Protein AF-A0A2E5D893-F1 (afdb_monomer_lite)

pLDDT: mean 80.75, std 12.45, range [39.25, 98.19]

Radius of gyration: 40.17 Å; chains: 1; bounding box: 70×53×101 Å

Secondary structure (DSSP, 8-state):
-PEEEEEEEEESSPEEEPP---SS-SEEEEEEEEEE-SSEEEEEEEEEESS-EEEEGGGGEEETT-SS-------EEEE---SPTTPPPPPP-----PPP-TTHHHHHHHHHHHHHHHHHHHHHHHHTTS------PPPPPHHHHHHHHHHHHHTT---HHHHHHHHHHHHHHHHHH-GGGSSS-HHHHHHHHHH-TTTHHHHHHHHHHHHSSS----HHHHHHHHGGG--

Structure (mmCIF, N/CA/C/O backbone):
data_AF-A0A2E5D893-F1
#
_entry.id   AF-A0A2E5D893-F1
#
loop_
_atom_site.group_PDB
_atom_site.id
_atom_site.type_symbol
_atom_site.label_atom_id
_atom_site.label_alt_id
_atom_site.label_comp_id
_atom_site.label_asym_id
_atom_site.label_entity_id
_atom_site.label_seq_id
_atom_site.pdbx_PDB_ins_code
_atom_site.Cartn_x
_atom_site.Cartn_y
_atom_site.Cartn_z
_atom_site.occupancy
_atom_site.B_iso_or_equiv
_atom_site.auth_seq_id
_atom_site.auth_comp_id
_atom_site.auth_asym_id
_atom_site.auth_atom_id
_atom_site.pdbx_PDB_model_num
ATOM 1 N N . MET A 1 1 ? 22.871 -12.145 -25.538 1.00 72.94 1 MET A N 1
ATOM 2 C CA . MET A 1 1 ? 23.555 -11.527 -24.379 1.00 72.94 1 MET A CA 1
ATOM 3 C C . MET A 1 1 ? 23.145 -10.066 -24.307 1.00 72.94 1 MET A C 1
ATOM 5 O O . MET A 1 1 ? 22.900 -9.513 -25.375 1.00 72.94 1 MET A O 1
ATOM 9 N N . PRO A 1 2 ? 23.000 -9.466 -23.113 1.00 87.62 2 PRO A N 1
ATOM 10 C CA . PRO A 1 2 ? 22.719 -8.039 -23.009 1.00 87.62 2 PRO A CA 1
ATOM 11 C C . PRO A 1 2 ? 23.930 -7.218 -23.477 1.00 87.62 2 PRO A C 1
ATOM 13 O O . PRO A 1 2 ? 25.077 -7.613 -23.268 1.00 87.62 2 PRO A O 1
ATOM 16 N N . LEU A 1 3 ? 23.661 -6.097 -24.137 1.00 91.31 3 LEU A N 1
ATOM 17 C CA . LEU A 1 3 ? 24.638 -5.093 -24.535 1.00 91.31 3 LEU A CA 1
ATOM 18 C C . LEU A 1 3 ? 24.787 -4.079 -23.398 1.00 91.31 3 LEU A C 1
ATOM 20 O O . LEU A 1 3 ? 23.796 -3.504 -22.950 1.00 91.31 3 LEU A O 1
ATOM 24 N N . LEU A 1 4 ? 26.022 -3.847 -22.961 1.00 94.69 4 LEU A N 1
ATOM 25 C CA . LEU A 1 4 ? 26.351 -2.818 -21.979 1.00 94.69 4 LEU A CA 1
ATOM 26 C C . LEU A 1 4 ? 26.862 -1.571 -22.697 1.00 94.69 4 LEU A C 1
ATOM 28 O O . LEU A 1 4 ? 27.750 -1.658 -23.545 1.00 94.69 4 LEU A O 1
ATOM 32 N N . ILE A 1 5 ? 26.291 -0.420 -22.354 1.00 93.38 5 ILE A N 1
ATOM 33 C CA . ILE A 1 5 ? 26.733 0.892 -22.830 1.00 93.38 5 ILE A CA 1
ATOM 34 C C . ILE A 1 5 ? 27.103 1.702 -21.599 1.00 93.38 5 ILE A C 1
ATOM 36 O O . ILE A 1 5 ? 26.237 2.042 -20.798 1.00 93.38 5 ILE A O 1
ATOM 40 N N . GLU A 1 6 ? 28.388 1.984 -21.440 1.00 95.19 6 GLU A N 1
ATOM 41 C CA . GLU A 1 6 ? 28.919 2.662 -20.262 1.00 95.19 6 GLU A CA 1
ATOM 42 C C . GLU A 1 6 ? 29.203 4.132 -20.550 1.00 95.19 6 GLU A C 1
ATOM 44 O O . GLU A 1 6 ? 29.597 4.505 -21.655 1.00 95.19 6 GLU A O 1
ATOM 49 N N . ASP A 1 7 ? 29.030 4.956 -19.519 1.00 93.38 7 ASP A N 1
ATOM 50 C CA . ASP A 1 7 ? 29.434 6.359 -19.486 1.00 93.38 7 ASP A CA 1
ATOM 51 C C . ASP A 1 7 ? 28.848 7.212 -20.633 1.00 93.38 7 ASP A C 1
ATOM 53 O O . ASP A 1 7 ? 29.446 8.187 -21.098 1.00 93.38 7 ASP A O 1
ATOM 57 N N . GLN A 1 8 ? 27.639 6.861 -21.084 1.00 94.69 8 GLN A N 1
ATOM 58 C CA . GLN A 1 8 ? 26.946 7.566 -22.155 1.00 94.69 8 GLN A CA 1
ATOM 59 C C . GLN A 1 8 ? 26.451 8.918 -21.647 1.00 94.69 8 GLN A C 1
ATOM 61 O O . GLN A 1 8 ? 25.513 9.002 -20.853 1.00 94.69 8 GLN A O 1
ATOM 66 N N . TYR A 1 9 ? 27.064 9.990 -22.141 1.00 94.75 9 TYR A N 1
ATOM 67 C CA . TYR A 1 9 ? 26.640 11.351 -21.845 1.00 94.75 9 TYR A CA 1
ATOM 68 C C . TYR A 1 9 ? 25.383 11.726 -22.642 1.00 94.75 9 TYR A C 1
ATOM 70 O O . TYR A 1 9 ? 25.353 11.537 -23.860 1.00 94.75 9 TYR A O 1
ATOM 78 N N . LEU A 1 10 ? 24.369 12.264 -21.958 1.00 94.12 10 LEU A N 1
ATOM 79 C CA . LEU A 1 10 ? 23.149 12.819 -22.546 1.00 94.12 10 LEU A CA 1
ATOM 80 C C . LEU A 1 10 ? 22.850 14.172 -21.892 1.00 94.12 10 LEU A C 1
ATOM 82 O O . LEU A 1 10 ? 22.799 14.281 -20.663 1.00 94.12 10 LEU A O 1
ATOM 86 N N . ALA A 1 11 ? 22.672 15.196 -22.724 1.00 93.00 11 ALA A N 1
ATOM 87 C CA . ALA A 1 11 ? 22.430 16.561 -22.281 1.00 93.00 11 ALA A CA 1
ATOM 88 C C . ALA A 1 11 ? 20.961 16.771 -21.878 1.00 93.00 11 ALA A C 1
ATOM 90 O O . ALA A 1 11 ? 20.050 16.120 -22.393 1.00 93.00 11 ALA A O 1
ATOM 91 N N . GLY A 1 12 ? 20.719 17.731 -20.988 1.00 90.25 12 GLY A N 1
ATOM 92 C CA . GLY A 1 12 ? 19.371 18.115 -20.575 1.00 90.25 12 GLY A CA 1
ATOM 93 C C . GLY A 1 12 ? 18.836 17.335 -19.363 1.00 90.25 12 GLY A C 1
ATOM 94 O O . GLY A 1 12 ? 19.603 17.003 -18.456 1.00 90.25 12 GLY A O 1
ATOM 95 N N . PRO A 1 13 ? 17.509 17.126 -19.274 1.00 91.75 13 PRO A N 1
ATOM 96 C CA . PRO A 1 13 ? 16.863 16.643 -18.058 1.00 91.75 13 PRO A CA 1
ATOM 97 C C . PRO A 1 13 ? 17.173 15.170 -17.767 1.00 91.75 13 PRO A C 1
ATOM 99 O O . PRO A 1 13 ? 17.607 14.407 -18.633 1.00 91.75 13 PRO A O 1
ATOM 102 N N . LEU A 1 14 ? 16.921 14.763 -16.521 1.00 93.94 14 LEU A N 1
ATOM 103 C CA . LEU A 1 14 ? 17.082 13.378 -16.092 1.00 93.94 14 LEU A CA 1
ATOM 104 C C . LEU A 1 14 ? 16.149 12.468 -16.901 1.00 93.94 14 LEU A C 1
ATOM 106 O O . LEU A 1 14 ? 14.938 12.682 -16.934 1.00 93.94 14 LEU A O 1
ATOM 110 N N . LEU A 1 15 ? 16.710 11.428 -17.509 1.00 94.38 15 LEU A N 1
ATOM 111 C CA . LEU A 1 15 ? 15.977 10.454 -18.302 1.00 94.38 15 LEU A CA 1
ATOM 112 C C . LEU A 1 15 ? 15.681 9.196 -17.486 1.00 94.38 15 LEU A C 1
ATOM 114 O O . LEU A 1 15 ? 16.513 8.710 -16.720 1.00 94.38 15 LEU A O 1
ATOM 118 N N . VAL A 1 16 ? 14.491 8.646 -17.698 1.00 94.50 16 VAL A N 1
ATOM 119 C CA . VAL A 1 16 ? 14.013 7.390 -17.117 1.00 94.50 16 VAL A CA 1
ATOM 120 C C . VAL A 1 16 ? 13.443 6.488 -18.215 1.00 94.50 16 VAL A C 1
ATOM 122 O O . VAL A 1 16 ? 12.998 6.993 -19.248 1.00 94.50 16 VAL A O 1
ATOM 125 N N . PRO A 1 17 ? 13.401 5.159 -18.021 1.00 92.81 17 PRO A N 1
ATOM 126 C CA . PRO A 1 17 ? 12.767 4.263 -18.981 1.00 92.81 17 PRO A CA 1
ATOM 127 C C . PRO A 1 17 ? 11.277 4.581 -19.168 1.00 92.81 17 PRO A C 1
ATOM 129 O O . PRO A 1 17 ? 10.560 4.902 -18.210 1.00 92.81 17 PRO A O 1
ATOM 132 N N . VAL A 1 18 ? 10.786 4.456 -20.400 1.00 90.56 18 VAL A N 1
ATOM 133 C CA . VAL A 1 18 ? 9.352 4.566 -20.699 1.00 90.56 18 VAL A CA 1
ATOM 134 C C . VAL A 1 18 ? 8.603 3.383 -20.054 1.00 90.56 18 VAL A C 1
ATOM 136 O O . VAL A 1 18 ? 9.002 2.230 -20.243 1.00 90.56 18 VAL A O 1
ATOM 139 N N . PRO A 1 19 ? 7.505 3.615 -19.300 1.00 86.25 19 PRO A N 1
ATOM 140 C CA . PRO A 1 19 ? 6.699 2.539 -18.732 1.00 86.25 19 PRO A CA 1
ATOM 141 C C . PRO A 1 19 ? 6.170 1.594 -19.813 1.00 86.25 19 PRO A C 1
ATOM 143 O O . PRO A 1 19 ? 5.502 2.021 -20.758 1.00 86.25 19 PRO A O 1
ATOM 146 N N . ARG A 1 20 ? 6.433 0.294 -19.655 1.00 77.38 20 ARG A N 1
ATOM 147 C CA . ARG A 1 20 ? 6.028 -0.722 -20.634 1.00 77.38 20 ARG A CA 1
ATOM 148 C C . ARG A 1 20 ? 4.507 -0.879 -20.672 1.00 77.38 20 ARG A C 1
ATOM 150 O O . ARG A 1 20 ? 3.898 -1.305 -19.694 1.00 77.38 20 ARG A O 1
ATOM 157 N N . ARG A 1 21 ? 3.912 -0.543 -21.820 1.00 74.88 21 ARG A N 1
ATOM 158 C CA . ARG A 1 21 ? 2.506 -0.836 -22.158 1.00 74.88 21 ARG A CA 1
ATOM 159 C C . ARG A 1 21 ? 2.372 -1.973 -23.167 1.00 74.88 21 ARG A C 1
ATOM 161 O O . ARG A 1 21 ? 1.344 -2.644 -23.183 1.00 74.88 21 ARG A O 1
ATOM 168 N N . ASP A 1 22 ? 3.404 -2.178 -23.978 1.00 77.88 22 ASP A N 1
ATOM 169 C CA . ASP A 1 22 ? 3.457 -3.259 -24.951 1.00 77.88 22 ASP A CA 1
ATOM 170 C C . ASP A 1 22 ? 3.822 -4.590 -24.278 1.00 77.88 22 ASP A C 1
ATOM 172 O O . ASP A 1 22 ? 4.619 -4.626 -23.334 1.00 77.88 22 ASP A O 1
ATOM 176 N N . ARG A 1 23 ? 3.216 -5.677 -24.755 1.00 76.69 23 ARG A N 1
ATOM 177 C CA . ARG A 1 23 ? 3.486 -7.040 -24.286 1.00 76.69 23 ARG A CA 1
ATOM 178 C C . ARG A 1 23 ? 4.715 -7.643 -24.958 1.00 76.69 23 ARG A C 1
ATOM 180 O O . ARG A 1 23 ? 5.346 -8.503 -24.350 1.00 76.69 23 ARG A O 1
ATOM 187 N N . GLU A 1 24 ? 5.063 -7.172 -26.153 1.00 81.69 24 GLU A N 1
ATOM 188 C CA . GLU A 1 24 ? 6.152 -7.715 -26.974 1.00 81.69 24 GLU A CA 1
ATOM 189 C C . GLU A 1 24 ? 7.086 -6.590 -27.449 1.00 81.69 24 GLU A C 1
ATOM 191 O O . GLU A 1 24 ? 7.149 -6.287 -28.638 1.00 81.69 24 GLU A O 1
ATOM 196 N N . PRO A 1 25 ? 7.796 -5.902 -26.532 1.00 86.56 25 PRO A N 1
ATOM 197 C CA . PRO A 1 25 ? 8.709 -4.846 -26.940 1.00 86.56 25 PRO A CA 1
ATOM 198 C C . PRO A 1 25 ? 9.901 -5.440 -27.716 1.00 86.56 25 PRO A C 1
ATOM 200 O O . PRO A 1 25 ? 10.439 -6.462 -27.296 1.00 86.56 25 PRO A O 1
ATOM 203 N N . PRO A 1 26 ? 10.398 -4.778 -28.774 1.00 89.00 26 PRO A N 1
ATOM 204 C CA . PRO A 1 26 ? 11.556 -5.268 -29.531 1.00 89.00 26 PRO A CA 1
ATOM 205 C C . PRO A 1 26 ? 12.876 -5.166 -28.744 1.00 89.00 26 PRO A C 1
ATOM 207 O O . PRO A 1 26 ? 13.864 -5.830 -29.066 1.00 89.00 26 PRO A O 1
ATOM 210 N N . LEU A 1 27 ? 12.901 -4.326 -27.703 1.00 90.88 27 LEU A N 1
ATOM 211 C CA . LEU A 1 27 ? 14.070 -4.003 -26.894 1.00 90.88 27 LEU A CA 1
ATOM 212 C C . LEU A 1 27 ? 13.667 -3.779 -25.432 1.00 90.88 27 LEU A C 1
ATOM 214 O O . LEU A 1 27 ? 12.636 -3.165 -25.145 1.00 90.88 27 LEU A O 1
ATOM 218 N N . VAL A 1 28 ? 14.508 -4.217 -24.499 1.00 92.06 28 VAL A N 1
ATOM 219 C CA . VAL A 1 28 ? 14.402 -3.879 -23.074 1.00 92.06 28 VAL A CA 1
ATOM 220 C C . VAL A 1 28 ? 15.615 -3.049 -22.676 1.00 92.06 28 VAL A C 1
ATOM 222 O O . VAL A 1 28 ? 16.747 -3.490 -22.850 1.00 92.06 28 VAL A O 1
ATOM 225 N N . VAL A 1 29 ? 15.369 -1.859 -22.127 1.00 93.31 29 VAL A N 1
ATOM 226 C CA . VAL A 1 29 ? 16.411 -0.929 -21.673 1.00 93.31 29 VAL A CA 1
ATOM 227 C C . VAL A 1 29 ? 16.317 -0.769 -20.162 1.00 93.31 29 VAL A C 1
ATOM 229 O O . VAL A 1 29 ? 15.245 -0.473 -19.628 1.00 93.31 29 VAL A O 1
ATOM 232 N N . GLN A 1 30 ? 17.441 -0.953 -19.477 1.00 94.50 30 GLN A N 1
ATOM 233 C CA . GLN A 1 30 ? 17.594 -0.698 -18.050 1.00 94.50 30 GLN A CA 1
ATOM 234 C C . GLN A 1 30 ? 18.714 0.315 -17.823 1.00 94.50 30 GLN A C 1
ATOM 236 O O . GLN A 1 30 ? 19.735 0.292 -18.507 1.00 94.50 30 GLN A O 1
ATOM 241 N N . ILE A 1 31 ? 18.518 1.203 -16.851 1.00 95.75 31 ILE A N 1
ATOM 242 C CA . ILE A 1 31 ? 19.542 2.148 -16.404 1.00 95.75 31 ILE A CA 1
ATOM 243 C C . ILE A 1 31 ? 20.206 1.537 -15.172 1.00 95.75 31 ILE A C 1
ATOM 245 O O . ILE A 1 31 ? 19.548 1.370 -14.147 1.00 95.75 31 ILE A O 1
ATOM 249 N N . LEU A 1 32 ? 21.484 1.180 -15.286 1.00 96.12 32 LEU A N 1
ATOM 250 C CA . LEU A 1 32 ? 22.275 0.596 -14.201 1.00 96.12 32 LEU A CA 1
ATOM 251 C C . LEU A 1 32 ? 22.804 1.669 -13.248 1.00 96.12 32 LEU A C 1
ATOM 253 O O . LEU A 1 32 ? 22.815 1.482 -12.035 1.00 96.12 32 LEU A O 1
ATOM 257 N N . GLU A 1 33 ? 23.257 2.793 -13.801 1.00 96.19 33 GLU A N 1
ATOM 258 C CA . GLU A 1 33 ? 23.850 3.886 -13.036 1.00 96.19 33 GLU A CA 1
ATOM 259 C C . GLU A 1 33 ? 23.591 5.223 -13.735 1.00 96.19 33 GLU A C 1
ATOM 261 O O . GLU A 1 33 ? 23.624 5.296 -14.966 1.00 96.19 33 GLU A O 1
ATOM 266 N N . THR A 1 34 ? 23.387 6.280 -12.945 1.00 96.62 34 THR A N 1
ATOM 267 C CA . THR A 1 34 ? 23.257 7.659 -13.430 1.00 96.62 34 THR A CA 1
ATOM 268 C C . THR A 1 34 ? 24.172 8.579 -12.627 1.00 96.62 34 THR A C 1
ATOM 270 O O . THR A 1 34 ? 24.107 8.600 -11.398 1.00 96.62 34 THR A O 1
ATOM 273 N N . LYS A 1 35 ? 24.997 9.375 -13.312 1.00 96.06 35 LYS A N 1
ATOM 274 C CA . LYS A 1 35 ? 25.925 10.348 -12.714 1.00 96.06 35 LYS A CA 1
ATOM 275 C C . LYS A 1 35 ? 25.607 11.761 -13.210 1.00 96.06 35 LYS A C 1
ATOM 277 O O . LYS A 1 35 ? 25.406 11.933 -14.412 1.00 96.06 35 LYS A O 1
ATOM 282 N N . PRO A 1 36 ? 25.576 12.780 -12.336 1.00 95.38 36 PRO A N 1
ATOM 283 C CA . PRO A 1 36 ? 25.411 14.162 -12.774 1.00 95.38 36 PRO A CA 1
ATOM 284 C C . PRO A 1 36 ? 26.637 14.641 -13.571 1.00 95.38 36 PRO A C 1
ATOM 286 O O . PRO A 1 36 ? 27.774 14.293 -13.249 1.00 95.38 36 PRO A O 1
ATOM 289 N N . ALA A 1 37 ? 26.400 15.457 -14.595 1.00 92.81 37 ALA A N 1
ATOM 290 C CA . ALA A 1 37 ? 27.406 16.162 -15.389 1.00 92.81 37 ALA A CA 1
ATOM 291 C C . ALA A 1 37 ? 27.051 17.665 -15.468 1.00 92.81 37 ALA A C 1
ATOM 293 O O . ALA A 1 37 ? 26.060 18.093 -14.883 1.00 92.81 37 ALA A O 1
ATOM 294 N N . GLN A 1 38 ? 27.875 18.489 -16.129 1.00 88.94 38 GLN A N 1
ATOM 295 C CA . GLN A 1 38 ? 27.708 19.954 -16.104 1.00 88.94 38 GLN A CA 1
ATOM 296 C C . GLN A 1 38 ? 26.367 20.426 -16.697 1.00 88.94 38 GLN A C 1
ATOM 298 O O . GLN A 1 38 ? 25.716 21.289 -16.116 1.00 88.94 38 GLN A O 1
ATOM 303 N N . ASP A 1 39 ? 25.954 19.852 -17.823 1.00 92.50 39 ASP A N 1
ATOM 304 C CA . ASP A 1 39 ? 24.777 20.235 -18.615 1.00 92.50 39 ASP A CA 1
ATOM 305 C C . ASP A 1 39 ? 23.848 19.037 -18.911 1.00 92.50 39 ASP A C 1
ATOM 307 O O . ASP A 1 39 ? 23.026 19.070 -19.829 1.00 92.50 39 ASP A O 1
ATOM 311 N N . GLY A 1 40 ? 23.955 17.974 -18.108 1.00 93.56 40 GLY A N 1
ATOM 312 C CA . GLY A 1 40 ? 23.185 16.746 -18.284 1.00 93.56 40 GLY A CA 1
ATOM 313 C C . GLY A 1 40 ? 23.610 15.630 -17.337 1.00 93.56 40 GLY A C 1
ATOM 314 O O . GLY A 1 40 ? 24.043 15.871 -16.208 1.00 93.56 40 GLY A O 1
ATOM 315 N N . PHE A 1 41 ? 23.512 14.389 -17.807 1.00 96.44 41 PHE A N 1
ATOM 316 C CA . PHE A 1 41 ? 23.800 13.192 -17.019 1.00 96.44 41 PHE A CA 1
ATOM 317 C C . PHE A 1 41 ? 24.576 12.158 -17.843 1.00 96.44 41 PHE A C 1
ATOM 319 O O . PHE A 1 41 ? 24.456 12.087 -19.066 1.00 96.44 41 PHE A O 1
ATOM 326 N N . ARG A 1 42 ? 25.380 11.341 -17.163 1.00 96.38 42 ARG A N 1
ATOM 327 C CA . ARG A 1 42 ? 26.076 10.178 -17.726 1.00 96.38 42 ARG A CA 1
ATOM 328 C C . ARG A 1 42 ? 25.391 8.908 -17.251 1.00 96.38 42 ARG A C 1
ATOM 330 O O . ARG A 1 42 ? 25.134 8.771 -16.056 1.00 96.38 42 ARG A O 1
ATOM 337 N N . TYR A 1 43 ? 25.108 8.004 -18.176 1.00 96.69 43 TYR A N 1
ATOM 338 C CA . TYR A 1 43 ? 24.327 6.801 -17.920 1.00 96.69 43 TYR A CA 1
ATOM 339 C C . TYR A 1 43 ? 25.114 5.544 -18.263 1.00 96.69 43 TYR A C 1
ATOM 341 O O . TYR A 1 43 ? 25.802 5.490 -19.283 1.00 96.69 43 TYR A O 1
ATOM 349 N N . ASN A 1 44 ? 24.923 4.515 -17.444 1.00 97.12 44 ASN A N 1
ATOM 350 C CA . ASN A 1 44 ? 25.254 3.144 -17.799 1.00 97.12 44 ASN A CA 1
ATOM 351 C C . ASN A 1 44 ? 23.953 2.415 -18.135 1.00 97.12 44 ASN A C 1
ATOM 353 O O . ASN A 1 44 ? 23.064 2.319 -17.286 1.00 97.12 44 ASN A O 1
ATOM 357 N N . PHE A 1 45 ? 23.836 1.906 -19.357 1.00 96.00 45 PHE A N 1
ATOM 358 C CA . PHE A 1 45 ? 22.668 1.170 -19.825 1.00 96.00 45 PHE A CA 1
ATOM 359 C C . PHE A 1 45 ? 22.974 -0.317 -19.974 1.00 96.00 45 PHE A C 1
ATOM 361 O O . PHE A 1 45 ? 24.018 -0.702 -20.499 1.00 96.00 45 PHE A O 1
ATOM 368 N N . GLU A 1 46 ? 22.006 -1.142 -19.588 1.00 96.06 46 GLU A N 1
ATOM 369 C CA . GLU A 1 46 ? 21.913 -2.532 -20.017 1.00 96.06 46 GLU A CA 1
ATOM 370 C C . GLU A 1 46 ? 20.774 -2.655 -21.030 1.00 96.06 46 GLU A C 1
ATOM 372 O O . GLU A 1 46 ? 19.630 -2.278 -20.761 1.00 96.06 46 GLU A O 1
ATOM 377 N N . VAL A 1 47 ? 21.095 -3.170 -22.213 1.00 94.38 47 VAL A N 1
ATOM 378 C CA . VAL A 1 47 ? 20.177 -3.263 -23.345 1.00 94.38 47 VAL A CA 1
ATOM 379 C C . VAL A 1 47 ? 20.031 -4.719 -23.760 1.00 94.38 47 VAL A C 1
ATOM 381 O O . VAL A 1 47 ? 20.983 -5.361 -24.195 1.00 94.38 47 VAL A O 1
ATOM 384 N N . GLN A 1 48 ? 18.818 -5.249 -23.676 1.00 93.12 48 GLN A N 1
ATOM 385 C CA . GLN A 1 48 ? 18.496 -6.596 -24.130 1.00 93.12 48 GLN A CA 1
ATOM 386 C C . GLN A 1 48 ? 17.639 -6.529 -25.396 1.00 93.12 48 GLN A C 1
ATOM 388 O O . GLN A 1 48 ? 16.480 -6.120 -25.350 1.00 93.12 48 GLN A O 1
ATOM 393 N N . GLY A 1 49 ? 18.218 -6.943 -26.526 1.00 90.94 49 GLY A N 1
ATOM 394 C CA . GLY A 1 49 ? 17.505 -7.104 -27.794 1.00 90.94 49 GLY A CA 1
ATOM 395 C C . GLY A 1 49 ? 16.616 -8.342 -27.785 1.00 90.94 49 GLY A C 1
ATOM 396 O O . GLY A 1 49 ? 17.083 -9.425 -27.426 1.00 90.94 49 GLY A O 1
ATOM 397 N N . LEU A 1 50 ? 15.349 -8.168 -28.159 1.00 89.56 50 LEU A N 1
ATOM 398 C CA . LEU A 1 50 ? 14.375 -9.252 -28.306 1.00 89.56 50 LEU A CA 1
ATOM 399 C C . LEU A 1 50 ? 14.093 -9.539 -29.783 1.00 89.56 50 LEU A C 1
ATOM 401 O O . LEU A 1 50 ? 14.053 -10.703 -30.171 1.00 89.56 50 LEU A O 1
ATOM 405 N N . ASP A 1 51 ? 14.015 -8.489 -30.600 1.00 88.44 51 ASP A N 1
ATOM 406 C CA . ASP A 1 51 ? 13.904 -8.587 -32.053 1.00 88.44 51 ASP A CA 1
ATOM 407 C C . ASP A 1 51 ? 15.153 -8.027 -32.742 1.00 88.44 51 ASP A C 1
ATOM 409 O O . ASP A 1 51 ? 15.774 -7.068 -32.280 1.00 88.44 51 ASP A O 1
ATOM 413 N N . ALA A 1 52 ? 15.530 -8.636 -33.869 1.00 89.69 52 ALA A N 1
ATOM 414 C CA . ALA A 1 52 ? 16.618 -8.133 -34.698 1.00 89.69 52 ALA A CA 1
ATOM 415 C C . ALA A 1 52 ? 16.172 -6.901 -35.489 1.00 89.69 52 ALA A C 1
ATOM 417 O O . ALA A 1 52 ? 15.109 -6.892 -36.110 1.00 89.69 52 ALA A O 1
ATOM 418 N N . GLY A 1 53 ? 17.021 -5.880 -35.511 1.00 90.75 53 GLY A N 1
ATOM 419 C CA . GLY A 1 53 ? 16.720 -4.611 -36.153 1.00 90.75 53 GLY A CA 1
ATOM 420 C C . GLY A 1 53 ? 17.637 -3.489 -35.686 1.00 90.75 53 GLY A C 1
ATOM 421 O O . GLY A 1 53 ? 18.488 -3.665 -34.811 1.00 90.75 53 GLY A O 1
ATOM 422 N N . THR A 1 54 ? 17.458 -2.318 -36.289 1.00 93.00 54 THR A N 1
ATOM 423 C CA . THR A 1 54 ? 18.110 -1.082 -35.857 1.00 93.00 54 THR A CA 1
ATOM 424 C C . THR A 1 54 ? 17.103 -0.255 -35.077 1.00 93.00 54 THR A C 1
ATOM 426 O O . THR A 1 54 ? 16.034 0.073 -35.589 1.00 93.00 54 THR A O 1
ATOM 429 N N . TYR A 1 55 ? 17.459 0.086 -33.845 1.00 93.62 55 TYR A N 1
ATOM 430 C CA . TYR A 1 55 ? 16.608 0.816 -32.913 1.00 93.62 55 TYR A CA 1
ATOM 431 C C . TYR A 1 55 ? 17.350 2.035 -32.375 1.00 93.62 55 TYR A C 1
ATOM 433 O O . TYR A 1 55 ? 18.577 2.037 -32.301 1.00 93.62 55 TYR A O 1
ATOM 441 N N . ASN A 1 56 ? 16.616 3.066 -31.970 1.00 93.81 56 ASN A N 1
ATOM 442 C CA . ASN A 1 56 ? 17.172 4.198 -31.240 1.00 93.81 56 ASN A CA 1
ATOM 443 C C . ASN A 1 56 ? 16.819 4.066 -29.751 1.00 93.81 56 ASN A C 1
ATOM 445 O O . ASN A 1 56 ? 15.641 4.004 -29.412 1.00 93.81 56 ASN A O 1
ATOM 449 N N . LEU A 1 57 ? 17.807 4.057 -28.847 1.00 93.12 57 LEU A N 1
ATOM 450 C CA . LEU A 1 57 ? 17.529 3.969 -27.404 1.00 93.12 57 LEU A CA 1
ATOM 451 C C . LEU A 1 57 ? 16.763 5.177 -26.865 1.00 93.12 57 LEU A C 1
ATOM 453 O O . LEU A 1 57 ? 16.038 5.029 -25.884 1.00 93.12 57 LEU A O 1
ATOM 457 N N . GLY A 1 58 ? 16.887 6.350 -27.497 1.00 92.00 58 GLY A N 1
ATOM 458 C CA . GLY A 1 58 ? 16.128 7.539 -27.102 1.00 92.00 58 GLY A CA 1
ATOM 459 C C . GLY A 1 58 ? 14.616 7.311 -27.115 1.00 92.00 58 GLY A C 1
ATOM 460 O O . GLY A 1 58 ? 13.917 7.801 -26.230 1.00 92.00 58 GLY A O 1
ATOM 461 N N . ASP A 1 59 ? 14.125 6.460 -28.019 1.00 91.75 59 ASP A N 1
ATOM 462 C CA . ASP A 1 59 ? 12.700 6.143 -28.150 1.00 91.75 59 ASP A CA 1
ATOM 463 C C . ASP A 1 59 ? 12.155 5.388 -26.920 1.00 91.75 59 ASP A C 1
ATOM 465 O O . ASP A 1 59 ? 10.956 5.433 -26.635 1.00 91.75 59 ASP A O 1
ATOM 469 N N . PHE A 1 60 ? 13.040 4.734 -26.159 1.00 91.19 60 PHE A N 1
ATOM 470 C CA . PHE A 1 60 ? 12.734 3.946 -24.958 1.00 91.19 60 PHE A CA 1
ATOM 471 C C . PHE A 1 60 ? 12.994 4.702 -23.649 1.00 91.19 60 PHE A C 1
ATOM 473 O O . PHE A 1 60 ? 12.745 4.172 -22.560 1.00 91.19 60 PHE A O 1
ATOM 480 N N . LEU A 1 61 ? 13.485 5.936 -23.740 1.00 93.25 61 LEU A N 1
ATOM 481 C CA . LEU A 1 61 ? 13.751 6.819 -22.612 1.00 93.25 61 LEU A CA 1
ATOM 482 C C . LEU A 1 61 ? 12.792 8.004 -22.661 1.00 93.25 61 LEU A C 1
ATOM 484 O O . LEU A 1 61 ? 12.367 8.422 -23.729 1.00 93.25 61 LEU A O 1
ATOM 488 N N . ARG A 1 62 ? 12.470 8.580 -21.510 1.00 93.44 62 ARG A N 1
ATOM 489 C CA . ARG A 1 62 ? 11.686 9.813 -21.397 1.00 93.44 62 ARG A CA 1
ATOM 490 C C . ARG A 1 62 ? 12.247 10.699 -20.305 1.00 93.44 62 ARG A C 1
ATOM 492 O O . ARG A 1 62 ? 12.922 10.208 -19.407 1.00 93.44 62 ARG A O 1
ATOM 499 N N . ASP A 1 63 ? 11.924 11.980 -20.353 1.00 92.12 63 ASP A N 1
ATOM 500 C CA . ASP A 1 63 ? 12.185 12.886 -19.238 1.00 92.12 63 ASP A CA 1
ATOM 501 C C . ASP A 1 63 ? 11.417 12.418 -17.987 1.00 92.12 63 ASP A C 1
ATOM 503 O O . ASP A 1 63 ? 10.235 12.073 -18.062 1.00 92.12 63 ASP A O 1
ATOM 507 N N . ALA A 1 64 ? 12.094 12.398 -16.838 1.00 90.31 64 ALA A N 1
ATOM 508 C CA . ALA A 1 64 ? 11.513 12.076 -15.538 1.00 90.31 64 ALA A CA 1
ATOM 509 C C . ALA A 1 64 ? 10.331 12.988 -15.166 1.00 90.31 64 ALA A C 1
ATOM 511 O O . ALA A 1 64 ? 9.426 12.561 -14.450 1.00 90.31 64 ALA A O 1
ATOM 512 N N . THR A 1 65 ? 10.338 14.230 -15.650 1.00 85.88 65 THR A N 1
ATOM 513 C CA . THR A 1 65 ? 9.304 15.241 -15.396 1.00 85.88 65 THR A CA 1
ATOM 514 C C . THR A 1 65 ?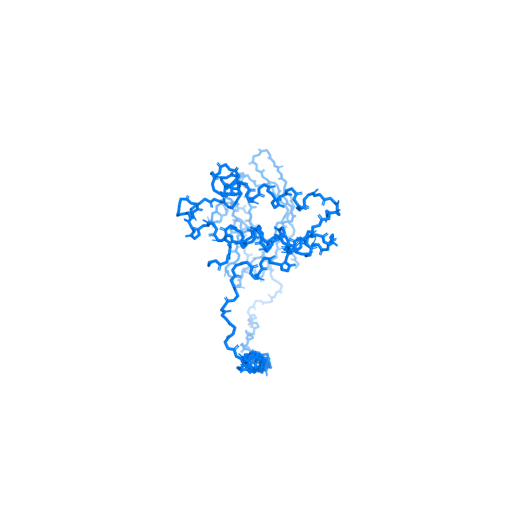 8.151 15.190 -16.400 1.00 85.88 65 THR A C 1
ATOM 516 O O . THR A 1 65 ? 7.080 15.731 -16.128 1.00 85.88 65 THR A O 1
ATOM 519 N N . ALA A 1 66 ? 8.328 14.514 -17.540 1.00 83.31 66 ALA A N 1
ATOM 520 C CA . ALA A 1 66 ? 7.303 14.410 -18.570 1.00 83.31 66 ALA A CA 1
ATOM 521 C C . ALA A 1 66 ? 6.370 13.215 -18.321 1.00 83.31 66 ALA A C 1
ATOM 523 O O . ALA A 1 66 ? 6.795 12.059 -18.223 1.00 83.31 66 ALA A O 1
ATOM 524 N N . GLU A 1 67 ? 5.058 13.466 -18.298 1.00 75.69 67 GLU A N 1
ATOM 525 C CA . GLU A 1 67 ? 4.053 12.402 -18.160 1.00 75.69 67 GLU A CA 1
ATOM 526 C C . GLU A 1 67 ? 4.008 11.461 -19.376 1.00 75.69 67 GLU A C 1
ATOM 528 O O . GLU A 1 67 ? 3.665 10.283 -19.243 1.00 75.69 67 GLU A O 1
ATOM 533 N N . SER A 1 68 ? 4.403 11.948 -20.553 1.00 76.56 68 SER A N 1
ATOM 534 C CA . SER A 1 68 ? 4.387 11.198 -21.809 1.00 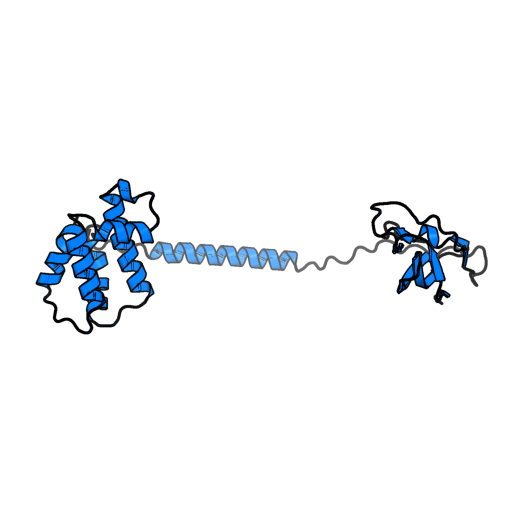76.56 68 SER A CA 1
ATOM 535 C C . SER A 1 68 ? 5.405 11.738 -22.809 1.00 76.56 68 SER A C 1
ATOM 537 O O . SER A 1 68 ? 5.732 12.921 -22.772 1.00 76.56 68 SER A O 1
ATOM 539 N N . GLY A 1 69 ? 5.831 10.886 -23.739 1.00 79.75 69 GLY A N 1
ATOM 540 C CA . GLY A 1 69 ? 6.804 11.217 -24.780 1.00 79.75 69 GLY A CA 1
ATOM 541 C C . GLY A 1 69 ? 8.073 10.387 -24.641 1.00 79.75 69 GLY A C 1
ATOM 542 O O . GLY A 1 69 ? 8.318 9.807 -23.584 1.00 79.75 69 GLY A O 1
ATOM 543 N N . SER A 1 70 ? 8.850 10.336 -25.718 1.00 85.00 70 SER A N 1
ATOM 544 C CA . SER A 1 70 ? 10.188 9.745 -25.734 1.00 85.00 70 SER A CA 1
ATOM 545 C C . SER A 1 70 ? 11.257 10.830 -25.855 1.00 85.00 70 SER A C 1
ATOM 547 O O . SER A 1 70 ? 10.976 11.967 -26.237 1.00 85.00 70 SER A O 1
ATOM 549 N N . SER A 1 71 ? 12.491 10.481 -25.514 1.00 87.31 71 SER A N 1
ATOM 550 C CA . SER A 1 71 ? 13.656 11.348 -25.609 1.00 87.31 71 SER A CA 1
ATOM 551 C C . SER A 1 71 ? 14.027 11.586 -27.073 1.00 87.31 71 SER A C 1
ATOM 553 O O . SER A 1 71 ? 14.055 10.659 -27.875 1.00 87.31 71 SER A O 1
ATOM 555 N N . THR A 1 72 ? 14.386 12.822 -27.419 1.00 87.19 72 THR A N 1
ATOM 556 C CA . THR A 1 72 ? 14.842 13.190 -28.775 1.00 87.19 72 THR A CA 1
ATOM 557 C C . THR A 1 72 ? 16.287 12.746 -29.059 1.00 87.19 72 THR A C 1
ATOM 559 O O . THR A 1 72 ? 16.803 12.948 -30.158 1.00 87.19 72 THR A O 1
ATOM 562 N N . HIS A 1 73 ? 16.974 12.161 -28.074 1.00 91.25 73 HIS A N 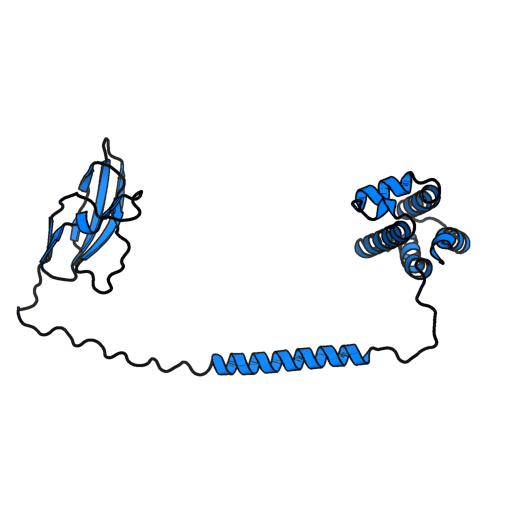1
ATOM 563 C CA . HIS A 1 73 ? 18.356 11.715 -28.226 1.00 91.25 73 HIS A CA 1
ATOM 564 C C . HIS A 1 73 ? 18.470 10.581 -29.255 1.00 91.25 73 HIS A C 1
ATOM 566 O O . HIS A 1 73 ? 17.663 9.655 -29.273 1.00 91.25 73 HIS A O 1
ATOM 572 N N . GLN A 1 74 ? 19.501 10.643 -30.099 1.00 91.75 74 GLN A N 1
ATOM 573 C CA . GLN A 1 74 ? 19.784 9.627 -31.113 1.00 91.75 74 GLN A CA 1
ATOM 574 C C . GLN A 1 74 ? 20.954 8.754 -30.659 1.00 91.75 74 GLN A C 1
ATOM 576 O O . GLN A 1 74 ? 22.113 9.149 -30.743 1.00 91.75 74 GLN A O 1
ATOM 581 N N . ILE A 1 75 ? 20.631 7.565 -30.165 1.00 92.31 75 ILE A N 1
ATOM 582 C CA . ILE A 1 75 ? 21.565 6.554 -29.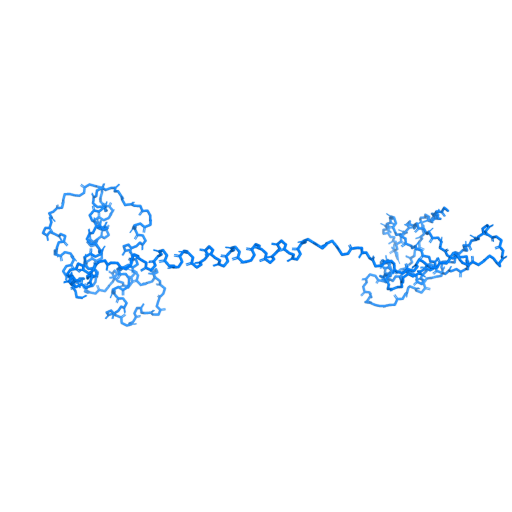678 1.00 92.31 75 ILE A CA 1
ATOM 583 C C . ILE A 1 75 ? 21.248 5.247 -30.429 1.00 92.31 75 ILE A C 1
ATOM 585 O O . ILE A 1 75 ? 20.464 4.422 -29.946 1.00 92.31 75 ILE A O 1
ATOM 589 N N . PRO A 1 76 ? 21.769 5.079 -31.657 1.00 93.06 76 PRO A N 1
ATOM 590 C CA . PRO A 1 76 ? 21.449 3.930 -32.492 1.00 93.06 76 PRO A CA 1
ATOM 591 C C . PRO A 1 76 ? 22.081 2.647 -31.940 1.00 93.06 76 PRO A C 1
ATOM 593 O O . PRO A 1 76 ? 23.273 2.597 -31.644 1.00 93.06 76 PRO A O 1
ATOM 596 N N . VAL A 1 77 ? 21.284 1.585 -31.862 1.00 92.50 77 VAL A N 1
ATOM 597 C CA . VAL A 1 77 ? 21.697 0.237 -31.469 1.00 92.50 77 VAL A CA 1
ATOM 598 C C . VAL A 1 77 ? 21.233 -0.745 -32.533 1.00 92.50 77 VAL A C 1
ATOM 600 O O . VAL A 1 77 ? 20.085 -0.716 -32.974 1.00 92.50 77 VAL A O 1
ATOM 603 N N . THR A 1 78 ? 22.136 -1.627 -32.950 1.00 93.00 78 THR A N 1
ATOM 604 C CA . THR A 1 78 ? 21.828 -2.695 -33.904 1.00 93.00 78 THR A CA 1
ATOM 605 C C . THR A 1 78 ? 21.783 -4.023 -33.169 1.00 93.00 78 THR A C 1
ATOM 607 O O . THR A 1 78 ? 22.781 -4.446 -32.588 1.00 93.00 78 THR A O 1
ATOM 610 N N . ILE A 1 79 ? 20.625 -4.674 -33.207 1.00 91.62 79 ILE A N 1
ATOM 611 C CA . ILE A 1 79 ? 20.424 -6.017 -32.675 1.00 91.62 79 ILE A CA 1
ATOM 612 C C . ILE A 1 79 ? 20.493 -6.995 -33.841 1.00 91.62 79 ILE A C 1
ATOM 614 O O . ILE A 1 79 ? 19.702 -6.921 -34.782 1.00 91.62 79 ILE A O 1
ATOM 618 N N . THR A 1 80 ? 21.454 -7.909 -33.782 1.00 88.44 80 THR A N 1
ATOM 619 C CA . THR A 1 80 ? 21.615 -8.980 -34.764 1.00 88.44 80 THR A CA 1
ATOM 620 C C . THR A 1 80 ? 21.008 -10.276 -34.243 1.00 88.44 80 THR A C 1
ATOM 622 O O . THR A 1 80 ? 20.890 -10.495 -33.037 1.00 88.44 80 THR A O 1
ATOM 625 N N . THR A 1 81 ? 20.612 -11.147 -35.168 1.00 85.44 81 THR A N 1
ATOM 626 C CA . THR A 1 81 ? 20.169 -12.504 -34.855 1.00 85.44 81 THR A CA 1
ATOM 627 C C . THR A 1 81 ? 21.055 -13.508 -35.570 1.00 85.44 81 THR A C 1
ATOM 629 O O . THR A 1 81 ? 21.430 -13.306 -36.724 1.00 85.44 81 THR A O 1
ATOM 632 N N . GLU A 1 82 ? 21.386 -14.589 -34.874 1.00 86.12 82 GLU A N 1
ATOM 633 C CA . GLU A 1 82 ? 22.050 -15.756 -35.459 1.00 86.12 82 GLU A CA 1
ATOM 634 C C . GLU A 1 82 ? 21.032 -16.757 -36.026 1.00 86.12 82 GLU A C 1
ATOM 636 O O . GLU A 1 82 ? 21.410 -17.759 -36.632 1.00 86.12 82 GLU A O 1
ATOM 641 N N . LEU A 1 83 ? 19.729 -16.501 -35.840 1.00 82.38 83 LEU A N 1
ATOM 642 C CA . LEU A 1 83 ? 18.684 -17.356 -36.382 1.00 82.38 83 LEU A CA 1
ATOM 643 C C . LEU A 1 83 ? 18.629 -17.225 -37.914 1.00 82.38 83 LEU A C 1
ATOM 645 O O . LEU A 1 83 ? 18.545 -16.106 -38.430 1.00 82.38 83 LEU A O 1
ATOM 649 N N . PRO A 1 84 ? 18.607 -18.350 -38.649 1.00 81.88 84 PRO A N 1
ATOM 650 C CA . PRO A 1 84 ? 18.371 -18.347 -40.084 1.00 81.88 84 PRO A CA 1
ATOM 651 C C . PRO A 1 84 ? 17.079 -17.605 -40.465 1.00 81.88 84 PRO A C 1
ATOM 653 O O . PRO A 1 84 ? 16.063 -17.732 -39.770 1.00 81.88 84 PRO A O 1
ATOM 656 N N . PRO A 1 85 ? 17.073 -16.863 -41.585 1.00 79.44 85 PRO A N 1
ATOM 657 C CA . PRO A 1 85 ? 15.873 -16.185 -42.051 1.00 79.44 85 PRO A CA 1
ATOM 658 C C . PRO A 1 85 ? 14.781 -17.196 -42.430 1.00 79.44 85 PRO A C 1
ATOM 660 O O . PRO A 1 85 ? 15.065 -18.281 -42.935 1.00 79.44 85 PRO A O 1
ATOM 663 N N . GLY A 1 86 ? 13.515 -16.821 -42.225 1.00 78.06 86 GLY A N 1
ATOM 664 C CA . GLY A 1 86 ? 12.359 -17.610 -42.671 1.00 78.06 86 GLY A CA 1
ATOM 665 C C . GLY A 1 86 ? 11.944 -18.757 -41.745 1.00 78.06 86 GLY A C 1
ATOM 666 O O . GLY A 1 86 ? 11.063 -19.535 -42.109 1.00 78.06 86 GLY A O 1
ATOM 667 N N . LEU A 1 87 ? 12.529 -18.862 -40.550 1.00 77.81 87 LEU A N 1
ATOM 668 C CA . LEU A 1 87 ? 12.019 -19.770 -39.526 1.00 77.81 87 LEU A CA 1
ATOM 669 C C . LEU A 1 87 ? 10.645 -19.282 -39.031 1.00 77.81 87 LEU A C 1
ATOM 671 O O . LEU A 1 87 ? 10.497 -18.097 -38.717 1.00 77.81 87 LEU A O 1
ATOM 675 N N . PRO A 1 88 ? 9.630 -20.162 -38.950 1.00 75.56 88 PRO A N 1
ATOM 676 C CA . PRO A 1 88 ? 8.356 -19.794 -38.350 1.00 75.56 88 PRO A CA 1
ATOM 677 C C . PRO A 1 88 ? 8.575 -19.441 -36.876 1.00 75.56 88 PRO A C 1
ATOM 679 O O . PRO A 1 88 ? 9.353 -20.105 -36.185 1.00 75.56 88 PRO A O 1
ATOM 682 N N . ARG A 1 89 ? 7.876 -18.410 -36.378 1.00 72.19 89 ARG A N 1
ATOM 683 C CA . ARG A 1 89 ? 7.850 -18.144 -34.934 1.00 72.19 89 ARG A CA 1
ATOM 684 C C . ARG A 1 89 ? 7.358 -19.400 -34.206 1.00 72.19 89 ARG A C 1
ATOM 686 O O . ARG A 1 89 ? 6.455 -20.070 -34.721 1.00 72.19 89 ARG A O 1
ATOM 693 N N . PRO A 1 90 ? 7.918 -19.724 -33.027 1.00 77.69 90 PRO A N 1
ATOM 694 C CA . PRO A 1 90 ? 7.324 -20.721 -32.151 1.00 77.69 90 PRO A CA 1
ATOM 695 C C . PRO A 1 90 ? 5.833 -20.430 -31.997 1.00 77.69 90 PRO A C 1
ATOM 697 O O . PRO A 1 90 ? 5.450 -19.277 -31.813 1.00 77.69 90 PRO A O 1
ATOM 700 N N . ALA A 1 91 ? 5.001 -21.461 -32.132 1.00 78.38 91 ALA A N 1
ATOM 701 C CA . ALA A 1 91 ? 3.564 -21.293 -31.997 1.00 78.38 91 ALA A CA 1
ATOM 702 C C . ALA A 1 91 ? 3.248 -20.705 -30.619 1.00 78.38 91 ALA A C 1
ATOM 704 O O . ALA A 1 91 ? 3.752 -21.203 -29.606 1.00 78.38 91 ALA A O 1
ATOM 705 N N . ASP A 1 92 ? 2.403 -19.674 -30.596 1.00 74.06 92 ASP A N 1
ATOM 706 C CA . ASP A 1 92 ? 1.910 -19.121 -29.345 1.00 74.06 92 ASP A CA 1
ATOM 707 C C . ASP A 1 92 ? 1.303 -20.237 -28.507 1.00 74.06 92 ASP A C 1
ATOM 709 O O . ASP A 1 92 ? 0.568 -21.107 -28.995 1.00 74.06 92 ASP A O 1
ATOM 713 N N . LEU A 1 93 ? 1.624 -20.219 -27.217 1.00 73.94 93 LEU A N 1
ATOM 714 C CA . LEU A 1 93 ? 1.020 -21.149 -26.287 1.00 73.94 93 LEU A CA 1
ATOM 715 C C . LEU A 1 93 ? -0.478 -20.866 -26.276 1.00 73.94 93 LEU A C 1
ATOM 717 O O . LEU A 1 93 ? -0.921 -19.819 -25.800 1.00 73.94 93 LEU A O 1
ATOM 721 N N . ALA A 1 94 ? -1.262 -21.816 -26.790 1.00 78.69 94 ALA A N 1
ATOM 722 C CA . ALA A 1 94 ? -2.703 -21.771 -26.636 1.00 78.69 94 ALA A CA 1
ATOM 723 C C . ALA A 1 94 ? -2.999 -21.554 -25.144 1.00 78.69 94 ALA A C 1
ATOM 725 O O . ALA A 1 94 ? -2.425 -22.277 -24.317 1.00 78.69 94 ALA A O 1
ATOM 726 N N . PRO A 1 95 ? -3.836 -20.566 -24.777 1.00 70.00 95 PRO A N 1
ATOM 727 C CA . PRO A 1 95 ? -4.117 -20.260 -23.386 1.00 70.00 95 PRO A CA 1
ATOM 728 C C . PRO A 1 95 ? -4.733 -21.496 -22.739 1.00 70.00 95 PRO A C 1
ATOM 730 O O . PRO A 1 95 ? -5.919 -21.791 -22.885 1.00 70.00 95 PRO A O 1
ATOM 733 N N . LYS A 1 96 ? -3.899 -22.266 -22.043 1.00 69.94 96 LYS A N 1
ATOM 734 C CA . LYS A 1 96 ? -4.347 -23.427 -21.298 1.00 69.94 96 LYS A CA 1
ATOM 735 C C . LYS A 1 96 ? -5.073 -22.867 -20.094 1.00 69.94 96 LYS A C 1
ATOM 737 O O . LYS A 1 96 ? -4.467 -22.189 -19.266 1.00 69.94 96 LYS A O 1
ATOM 742 N N . SER A 1 97 ? -6.376 -23.116 -20.019 1.00 70.94 97 SER A N 1
ATOM 743 C CA . SER A 1 97 ? -7.155 -22.799 -18.830 1.00 70.94 97 SER A CA 1
ATOM 744 C C . SER A 1 97 ? -6.431 -23.405 -17.634 1.00 70.94 97 SER A C 1
ATOM 746 O O . SER A 1 97 ? -6.310 -24.631 -17.537 1.00 70.94 97 SER A O 1
ATOM 748 N N . VAL A 1 98 ? -5.895 -22.552 -16.761 1.00 71.50 98 VAL A N 1
ATOM 749 C CA . VAL A 1 98 ? -5.329 -23.008 -15.496 1.00 71.50 98 VAL A CA 1
ATOM 750 C C . VAL A 1 98 ? -6.418 -23.815 -14.790 1.00 71.50 98 VAL A C 1
ATOM 752 O O . VAL A 1 98 ? -7.565 -23.351 -14.747 1.00 71.50 98 VAL A O 1
ATOM 755 N N . PRO A 1 99 ? -6.128 -25.033 -14.295 1.00 70.00 99 PRO A N 1
ATOM 756 C CA . PRO A 1 99 ? -7.103 -25.758 -13.502 1.00 70.00 99 PRO A CA 1
ATOM 757 C C . PRO A 1 99 ? -7.484 -24.831 -12.355 1.00 70.00 99 PRO A C 1
ATOM 759 O O . PRO A 1 99 ? -6.624 -24.412 -11.579 1.00 70.00 99 PRO A O 1
ATOM 762 N N . ALA A 1 100 ? -8.757 -24.429 -12.312 1.00 66.88 100 ALA A N 1
ATOM 763 C CA . ALA A 1 100 ? -9.253 -23.611 -11.225 1.00 66.88 100 ALA A CA 1
ATOM 764 C C . ALA A 1 100 ? -8.874 -24.356 -9.948 1.00 66.88 100 ALA A C 1
ATOM 766 O O . ALA A 1 100 ? -9.278 -25.507 -9.780 1.00 66.88 100 ALA A O 1
ATOM 767 N N . ILE A 1 101 ? -8.055 -23.738 -9.095 1.00 65.62 101 ILE A N 1
ATOM 768 C CA . ILE A 1 101 ? -7.745 -24.245 -7.758 1.00 65.62 101 ILE A CA 1
ATOM 769 C C . ILE A 1 101 ? -9.073 -24.191 -6.992 1.00 65.62 101 ILE A C 1
ATOM 771 O O . ILE A 1 101 ? -9.439 -23.221 -6.324 1.00 65.62 101 ILE A O 1
ATOM 775 N N . GLY A 1 102 ? -9.882 -25.215 -7.242 1.00 66.00 102 GLY A N 1
ATOM 776 C CA . GLY A 1 102 ? -11.302 -25.317 -6.956 1.00 66.00 102 GLY A CA 1
ATOM 777 C C . GLY A 1 102 ? -11.492 -25.803 -5.540 1.00 66.00 102 GLY A C 1
ATOM 778 O O . GLY A 1 102 ? -12.034 -26.871 -5.305 1.00 66.00 102 GLY A O 1
ATOM 779 N N . GLY A 1 103 ? -10.981 -25.035 -4.590 1.00 79.94 103 GLY A N 1
ATOM 780 C CA . GLY A 1 103 ? -11.090 -25.345 -3.169 1.00 79.94 103 GLY A CA 1
ATOM 781 C C . GLY A 1 103 ? -11.319 -24.086 -2.360 1.00 79.94 103 GLY A C 1
ATOM 782 O O . GLY A 1 103 ? -12.203 -24.055 -1.513 1.00 79.94 103 GLY A O 1
ATOM 783 N N . TYR A 1 104 ? -10.615 -23.003 -2.698 1.00 85.50 104 TYR A N 1
ATOM 784 C CA . TYR A 1 104 ? -10.663 -21.755 -1.939 1.00 85.50 104 TYR A CA 1
ATOM 785 C C . TYR A 1 104 ? -12.076 -21.161 -1.837 1.00 85.50 104 TYR A C 1
ATOM 787 O O . TYR A 1 104 ? -12.522 -20.806 -0.751 1.00 85.50 104 TYR A O 1
ATOM 795 N N . ARG A 1 105 ? -12.837 -21.137 -2.942 1.00 84.94 105 ARG A N 1
ATOM 796 C CA . ARG A 1 105 ? -14.238 -20.673 -2.918 1.00 84.94 105 ARG A CA 1
ATOM 797 C C . ARG A 1 105 ? -15.129 -21.552 -2.039 1.00 84.94 105 ARG A C 1
ATOM 799 O O . ARG A 1 105 ? -16.034 -21.035 -1.394 1.00 84.94 105 ARG A O 1
ATOM 806 N N . THR A 1 106 ? -14.892 -22.860 -2.015 1.00 88.50 106 THR A N 1
ATOM 807 C CA . THR A 1 106 ? -15.642 -23.797 -1.169 1.00 88.50 106 THR A CA 1
ATOM 808 C C . THR A 1 106 ? -15.274 -23.607 0.300 1.00 88.50 106 THR A C 1
ATOM 810 O O . THR A 1 106 ? -16.169 -23.487 1.128 1.00 88.50 106 THR A O 1
ATOM 813 N N . VAL A 1 107 ? -13.981 -23.476 0.613 1.00 93.62 107 VAL A N 1
ATOM 814 C CA . VAL A 1 107 ? -13.478 -23.184 1.965 1.00 93.62 107 VAL A CA 1
ATOM 815 C C . VAL A 1 107 ? -14.057 -21.870 2.486 1.00 93.62 107 VAL A C 1
ATOM 817 O O . VAL A 1 107 ? -14.578 -21.845 3.595 1.00 93.62 107 VAL A O 1
ATOM 820 N N . LEU A 1 108 ? -14.058 -20.807 1.676 1.00 94.56 108 LEU A N 1
ATOM 821 C CA . LEU A 1 108 ? -14.665 -19.525 2.046 1.00 94.56 108 LEU A CA 1
ATOM 822 C C . LEU A 1 108 ? -16.167 -19.643 2.319 1.00 94.56 108 LEU A C 1
ATOM 824 O O . LEU A 1 108 ? -16.653 -19.061 3.284 1.00 94.56 108 LEU A O 1
ATOM 828 N N . LYS A 1 109 ? -16.907 -20.406 1.503 1.00 94.88 109 LYS A N 1
ATOM 829 C CA . LYS A 1 109 ? -18.340 -20.650 1.737 1.00 94.88 109 LYS A CA 1
ATOM 830 C C . LYS A 1 109 ? -18.572 -21.402 3.044 1.00 94.88 109 LYS A C 1
ATOM 832 O O . LYS A 1 109 ? -19.415 -20.987 3.829 1.00 94.88 109 LYS A O 1
ATOM 837 N N . VAL A 1 110 ? -17.824 -22.480 3.288 1.00 96.56 110 VAL A N 1
ATOM 838 C CA . VAL A 1 110 ? -17.935 -23.279 4.519 1.00 96.56 110 VAL A CA 1
ATOM 839 C C . VAL A 1 110 ? -17.594 -22.432 5.740 1.00 96.56 110 VAL A C 1
ATOM 841 O O . VAL A 1 110 ? -18.353 -22.430 6.706 1.00 96.56 110 VAL A O 1
ATOM 844 N N . LEU A 1 111 ? -16.504 -21.665 5.678 1.00 97.69 111 LEU A N 1
ATOM 845 C CA . LEU A 1 111 ? -16.093 -20.775 6.757 1.00 97.69 111 LEU A CA 1
ATOM 846 C C . LEU A 1 111 ? -17.139 -19.684 7.006 1.00 97.69 111 LEU A C 1
ATOM 848 O O . LEU A 1 111 ? -17.489 -19.440 8.153 1.00 97.69 111 LEU A O 1
ATOM 852 N N . GLY A 1 112 ? -17.689 -19.083 5.947 1.00 97.69 112 GLY A N 1
ATOM 853 C CA . GLY A 1 112 ? -18.765 -18.097 6.049 1.00 97.69 112 GLY A CA 1
ATOM 854 C C . GLY A 1 112 ? -20.031 -18.666 6.693 1.00 97.69 112 GLY A C 1
ATOM 855 O O . GLY A 1 112 ? -20.582 -18.052 7.603 1.00 97.69 112 GLY A O 1
ATOM 856 N N . ILE A 1 113 ? -20.462 -19.866 6.285 1.00 97.88 113 ILE A N 1
ATOM 857 C CA . ILE A 1 113 ? -21.613 -20.559 6.889 1.00 97.88 113 ILE A CA 1
ATOM 858 C C . ILE A 1 113 ? -21.349 -20.846 8.370 1.00 97.88 113 ILE A C 1
ATOM 860 O O . ILE A 1 113 ? -22.192 -20.539 9.212 1.00 97.88 113 ILE A O 1
ATOM 864 N N . LEU A 1 114 ? -20.174 -21.390 8.701 1.00 98.19 114 LEU A N 1
ATOM 865 C CA . LEU A 1 114 ? -19.778 -21.672 10.081 1.00 98.19 114 LEU A CA 1
ATOM 866 C C . LEU A 1 114 ? -19.804 -20.400 10.937 1.00 98.19 114 LEU A C 1
ATOM 868 O O . LEU A 1 114 ? -20.326 -20.414 12.049 1.00 98.19 114 LEU A O 1
ATOM 872 N N . TRP A 1 115 ? -19.292 -19.294 10.399 1.00 98.06 115 TRP A N 1
ATOM 873 C CA . TRP A 1 115 ? -19.252 -18.007 11.084 1.00 98.06 115 TRP A CA 1
ATOM 874 C C . TRP A 1 115 ? -20.657 -17.475 11.385 1.00 98.06 115 TRP A C 1
ATOM 876 O O . TRP A 1 115 ? -20.937 -17.062 12.509 1.00 98.06 115 TRP A O 1
ATOM 886 N N . VAL A 1 116 ? -21.574 -17.555 10.413 1.00 97.88 116 VAL A N 1
ATOM 887 C CA . VAL A 1 116 ? -22.983 -17.176 10.607 1.00 97.88 116 VAL A CA 1
ATOM 888 C C . VAL A 1 116 ? -23.655 -18.064 11.656 1.00 97.88 116 VAL A C 1
ATOM 890 O O . VAL A 1 116 ? -24.367 -17.548 12.513 1.00 97.88 116 VAL A O 1
ATOM 893 N N . ILE A 1 117 ? -23.403 -19.378 11.650 1.00 97.50 117 ILE A N 1
ATOM 894 C CA . ILE A 1 117 ? -23.940 -20.300 12.665 1.00 97.50 117 ILE A CA 1
ATOM 895 C C . ILE A 1 117 ? -23.445 -19.918 14.064 1.00 97.50 117 ILE A C 1
ATOM 897 O O . ILE A 1 117 ? -24.251 -19.822 14.989 1.00 97.50 117 ILE A O 1
ATOM 901 N N . VAL A 1 118 ? -22.144 -19.655 14.226 1.00 96.69 118 VAL A N 1
ATOM 902 C CA . VAL A 1 118 ? -21.569 -19.218 15.508 1.00 96.69 118 VAL A CA 1
ATOM 903 C C . VAL A 1 118 ? -22.205 -17.907 15.969 1.00 96.69 118 VAL A C 1
ATOM 905 O O . VAL A 1 118 ? -22.632 -17.811 17.119 1.00 96.69 118 VAL A O 1
ATOM 908 N N . LEU A 1 119 ? -22.342 -16.922 15.078 1.00 96.62 119 LEU A N 1
ATOM 909 C CA . LEU A 1 119 ? -22.990 -15.647 15.388 1.00 96.62 119 LEU A CA 1
ATOM 910 C C . LEU A 1 119 ? -24.442 -15.847 15.846 1.00 96.62 119 LEU A C 1
ATOM 912 O O . LEU A 1 119 ? -24.870 -15.266 16.842 1.00 96.62 119 LEU A O 1
ATOM 916 N N . VAL A 1 120 ? -25.192 -16.703 15.152 1.00 95.88 120 VAL A N 1
ATOM 917 C CA . VAL A 1 120 ? -26.565 -17.063 15.517 1.00 95.88 120 VAL A CA 1
ATOM 918 C C . VAL A 1 120 ? -26.595 -17.697 16.912 1.00 95.88 120 VAL A C 1
ATOM 920 O O . VAL A 1 120 ? -27.356 -17.243 17.767 1.00 95.88 120 VAL A O 1
ATOM 923 N N . ILE A 1 121 ? -25.732 -18.679 17.191 1.00 94.75 121 ILE A N 1
ATOM 924 C CA . ILE A 1 121 ? -25.631 -19.323 18.512 1.00 94.75 121 ILE A CA 1
ATOM 925 C C . ILE A 1 121 ? -25.333 -18.293 19.606 1.00 94.75 121 ILE A C 1
ATOM 927 O O . ILE A 1 121 ? -25.980 -18.323 20.655 1.00 94.75 121 ILE A O 1
ATOM 931 N N . ILE A 1 122 ? -24.405 -17.363 19.362 1.00 92.50 122 ILE A N 1
ATOM 932 C CA . ILE A 1 122 ? -24.076 -16.261 20.274 1.00 92.50 122 ILE A CA 1
ATOM 933 C C . ILE A 1 122 ? -25.329 -15.423 20.549 1.00 92.50 122 ILE A C 1
ATOM 935 O O . ILE A 1 122 ? -25.740 -15.301 21.704 1.00 92.50 122 ILE A O 1
ATOM 939 N N . ILE A 1 123 ? -25.997 -14.918 19.508 1.00 92.25 123 ILE A N 1
ATOM 940 C CA . ILE A 1 123 ? -27.200 -14.084 19.644 1.00 92.25 123 ILE A CA 1
ATOM 941 C C . ILE A 1 123 ? -28.278 -14.809 20.460 1.00 92.25 123 ILE A C 1
ATOM 943 O O . ILE A 1 123 ? -28.848 -14.229 21.385 1.00 92.25 123 ILE A O 1
ATOM 947 N N . TYR A 1 124 ? -28.550 -16.084 20.178 1.00 90.62 124 TYR A N 1
ATOM 948 C CA . TYR A 1 124 ? -29.561 -16.844 20.917 1.00 90.62 124 TYR A CA 1
ATOM 949 C C . TYR A 1 124 ? -29.137 -17.184 22.354 1.00 90.62 124 TYR A C 1
ATOM 951 O O . TYR A 1 124 ? -29.985 -17.174 23.249 1.00 90.62 124 TYR A O 1
ATOM 959 N N . SER A 1 125 ? -27.848 -17.414 22.609 1.00 80.69 125 SER A N 1
ATOM 960 C CA . SER A 1 125 ? -27.322 -17.669 23.958 1.00 80.69 125 SER A CA 1
ATOM 961 C C . SER A 1 125 ? -27.411 -16.427 24.845 1.00 80.69 125 SER A C 1
ATOM 963 O O . SER A 1 125 ? -27.814 -16.521 26.004 1.00 80.69 125 SER A O 1
ATOM 965 N N . PHE A 1 126 ? -27.141 -15.245 24.286 1.00 66.81 126 PHE A N 1
ATOM 966 C CA . PHE A 1 126 ? -27.331 -13.971 24.982 1.00 66.81 126 PHE A CA 1
ATOM 967 C C . PHE A 1 126 ? -28.815 -13.606 25.152 1.00 66.81 126 PHE A C 1
ATOM 969 O O . PHE A 1 126 ? -29.184 -13.014 26.164 1.00 66.81 126 PHE A O 1
ATOM 976 N N . ARG A 1 127 ? -29.705 -14.026 24.238 1.00 65.00 127 ARG A N 1
ATOM 977 C CA . ARG A 1 127 ? -31.162 -13.834 24.400 1.00 65.00 127 ARG A CA 1
ATOM 978 C C . ARG A 1 127 ? -31.762 -14.671 25.532 1.00 65.00 127 ARG A C 1
ATOM 980 O O . ARG A 1 127 ? -32.722 -14.217 26.148 1.00 65.00 127 ARG A O 1
ATOM 987 N N . LYS A 1 128 ? -31.192 -15.841 25.852 1.00 55.62 128 LYS A N 1
ATOM 988 C CA . LYS A 1 128 ? -31.639 -16.675 26.987 1.00 55.62 128 LYS A CA 1
ATOM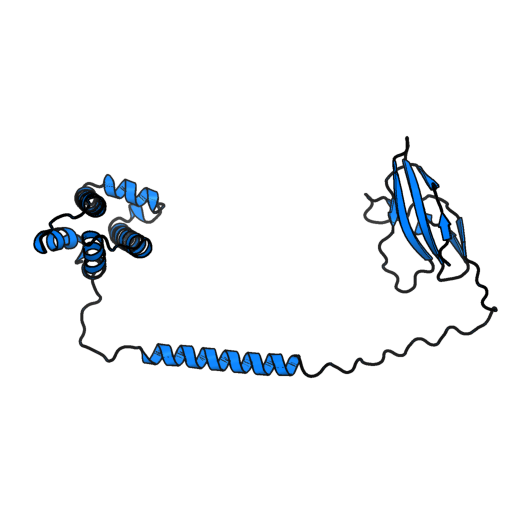 989 C C . LYS A 1 128 ? -31.217 -16.140 28.363 1.00 55.62 128 LYS A C 1
ATOM 991 O O . LYS A 1 128 ? -31.704 -16.640 29.368 1.00 55.62 128 LYS A O 1
ATOM 996 N N . LYS A 1 129 ? -30.385 -15.091 28.419 1.00 51.47 129 LYS A N 1
ATOM 997 C CA . LYS A 1 129 ? -30.104 -14.316 29.642 1.00 51.47 129 LYS A CA 1
ATOM 998 C C . LYS A 1 129 ? -30.977 -13.063 29.780 1.00 51.47 129 LYS A C 1
ATOM 1000 O O . LYS A 1 129 ? -30.635 -12.157 30.534 1.00 51.47 129 LYS A O 1
ATOM 1005 N N . LYS A 1 130 ? -32.142 -13.006 29.125 1.00 49.91 130 LYS A N 1
ATOM 1006 C CA . LYS A 1 130 ? -33.238 -12.181 29.645 1.00 49.91 130 LYS A CA 1
ATOM 1007 C C . LYS A 1 130 ? -33.850 -12.921 30.828 1.00 49.91 130 LYS A C 1
ATOM 1009 O O . LYS A 1 130 ? -34.752 -13.728 30.654 1.00 49.91 130 LYS A O 1
ATOM 1014 N N . VAL A 1 131 ? -33.222 -12.693 31.983 1.00 52.09 131 VAL A N 1
ATOM 1015 C CA . VAL A 1 131 ? -33.862 -12.464 33.280 1.00 52.09 131 VAL A CA 1
ATOM 1016 C C . VAL A 1 131 ? -35.159 -13.257 33.443 1.00 52.09 131 VAL A C 1
ATOM 1018 O O . VAL A 1 131 ? -36.209 -12.840 32.955 1.00 52.09 131 VAL A O 1
ATOM 1021 N N . SER A 1 132 ? -35.095 -14.374 34.180 1.00 43.78 132 SER A N 1
ATOM 1022 C CA . SER A 1 132 ? -36.262 -14.805 34.954 1.00 43.78 132 SER A CA 1
ATOM 1023 C C . SER A 1 132 ? -36.805 -13.561 35.632 1.00 43.78 132 SER A C 1
ATOM 1025 O O . SER A 1 132 ? -36.042 -12.892 36.329 1.00 43.78 132 SER A O 1
ATOM 1027 N N . ALA A 1 133 ? -38.066 -13.234 35.357 1.00 48.56 133 ALA A N 1
ATOM 1028 C CA . ALA A 1 133 ? -38.786 -12.139 35.977 1.00 48.56 133 ALA A CA 1
ATOM 1029 C C . ALA A 1 133 ? -38.785 -12.346 37.498 1.00 48.56 133 ALA A C 1
ATOM 1031 O O . ALA A 1 133 ? -39.681 -12.959 38.069 1.00 48.56 133 ALA A O 1
ATOM 1032 N N . SER A 1 134 ? -37.713 -11.889 38.136 1.00 43.28 134 SER A N 1
ATOM 1033 C CA . SER A 1 134 ? -37.701 -11.530 39.535 1.00 43.28 134 SER A CA 1
ATOM 1034 C C . SER A 1 134 ? -38.392 -10.178 39.597 1.00 43.28 134 SER A C 1
ATOM 1036 O O . SER A 1 134 ? -38.164 -9.338 38.726 1.00 43.28 134 SER A O 1
ATOM 1038 N N . GLN A 1 135 ? -39.292 -10.056 40.565 1.00 39.25 135 GLN A N 1
ATOM 1039 C CA . GLN A 1 135 ? -40.165 -8.918 40.846 1.00 39.25 135 GLN A CA 1
ATOM 1040 C C . GLN A 1 135 ? -39.564 -7.572 40.431 1.00 39.25 135 GLN A C 1
ATOM 1042 O O . GLN A 1 135 ? -38.380 -7.346 40.662 1.00 39.25 135 GLN A O 1
ATOM 1047 N N . GLU A 1 136 ? -40.397 -6.700 39.853 1.00 45.53 136 GLU A N 1
ATOM 1048 C CA . GLU A 1 136 ? -40.096 -5.292 39.577 1.00 45.53 136 GLU A CA 1
ATOM 1049 C C . GLU A 1 136 ? -39.375 -4.645 40.767 1.00 45.53 136 GLU A C 1
ATOM 1051 O O . GLU A 1 136 ? -39.989 -4.160 41.714 1.00 45.53 136 GLU A O 1
ATOM 1056 N N . ILE A 1 137 ? -38.047 -4.643 40.715 1.00 52.81 137 ILE A N 1
ATOM 1057 C CA . ILE A 1 137 ? -37.250 -3.633 41.385 1.00 52.81 137 ILE A CA 1
ATOM 1058 C C . ILE A 1 137 ? -37.266 -2.469 40.391 1.00 52.81 137 ILE A C 1
ATOM 1060 O O . ILE A 1 137 ? -36.970 -2.701 39.209 1.00 52.81 137 ILE A O 1
ATOM 1064 N N . PRO A 1 138 ? -37.676 -1.256 40.802 1.00 57.75 138 PRO A N 1
ATOM 1065 C CA . PRO A 1 138 ? -37.637 -0.089 39.930 1.00 57.75 138 PRO A CA 1
ATOM 1066 C C . PRO A 1 138 ? -36.254 0.027 39.268 1.00 57.75 138 PRO A C 1
ATOM 1068 O O . PRO A 1 138 ? -35.262 -0.427 39.848 1.00 57.75 138 PRO A O 1
ATOM 1071 N N . PRO A 1 139 ? -36.164 0.573 38.039 1.00 59.47 139 PRO A N 1
ATOM 1072 C CA . PRO A 1 139 ? -34.881 0.740 37.368 1.00 59.47 139 PRO A CA 1
ATOM 1073 C C . PRO A 1 139 ? -33.910 1.419 38.340 1.00 59.47 139 PRO A C 1
ATOM 1075 O O . PRO A 1 139 ? -34.275 2.456 38.895 1.00 59.47 139 PRO A O 1
ATOM 1078 N N . PRO A 1 140 ? -32.716 0.844 38.581 1.00 61.94 140 PRO A N 1
ATOM 1079 C CA . PRO A 1 140 ? -31.854 1.316 39.648 1.00 61.94 140 PRO A CA 1
ATOM 1080 C C . PRO A 1 140 ? -31.527 2.777 39.399 1.00 61.94 140 PRO A C 1
ATOM 1082 O O . PRO A 1 140 ? -30.962 3.111 38.343 1.00 61.94 140 PRO A O 1
ATOM 1085 N N . THR A 1 141 ? -31.936 3.612 40.354 1.00 69.56 141 THR A N 1
ATOM 1086 C CA . THR A 1 141 ? -31.739 5.062 40.339 1.00 69.56 141 THR A CA 1
ATOM 1087 C C . THR A 1 141 ? -30.249 5.380 40.221 1.00 69.56 141 THR A C 1
ATOM 1089 O O . THR A 1 141 ? -29.385 4.536 40.493 1.00 69.56 141 THR A O 1
ATOM 1092 N N . VAL A 1 142 ? -29.902 6.596 39.793 1.00 74.50 142 VAL A N 1
ATOM 1093 C CA . VAL A 1 142 ? -28.491 7.004 39.679 1.00 74.50 142 VAL A CA 1
ATOM 1094 C C . VAL A 1 142 ? -27.766 6.803 41.021 1.00 74.50 142 VAL A C 1
ATOM 1096 O O . VAL A 1 142 ? -26.650 6.284 41.039 1.00 74.50 142 VAL A O 1
ATOM 1099 N N . ALA A 1 143 ? -28.438 7.073 42.145 1.00 74.62 143 ALA A N 1
ATOM 1100 C CA . ALA A 1 143 ? -27.954 6.787 43.495 1.00 74.62 143 ALA A CA 1
ATOM 1101 C C . ALA A 1 143 ? -27.602 5.305 43.731 1.00 74.62 143 ALA A C 1
ATOM 1103 O O . ALA A 1 143 ? -26.545 5.009 44.288 1.00 74.62 143 ALA A O 1
ATOM 1104 N N . GLU A 1 144 ? -28.437 4.363 43.288 1.00 76.50 144 GLU A N 1
ATOM 1105 C CA . GLU A 1 144 ? -28.187 2.923 43.459 1.00 76.50 144 GLU A CA 1
ATOM 1106 C C . GLU A 1 144 ? -26.983 2.433 42.650 1.00 76.50 144 GLU A C 1
ATOM 1108 O O . GLU A 1 144 ? -26.283 1.514 43.076 1.00 76.50 144 GLU A O 1
ATOM 1113 N N . ARG A 1 145 ? -26.697 3.075 41.511 1.00 77.19 145 ARG A N 1
ATOM 1114 C CA . ARG A 1 145 ? -25.509 2.783 40.692 1.00 77.19 145 ARG A CA 1
ATOM 1115 C C . ARG A 1 145 ? -24.241 3.433 41.240 1.00 77.19 145 ARG A C 1
ATOM 1117 O O . ARG A 1 145 ? -23.165 2.856 41.108 1.00 77.19 145 ARG A O 1
ATOM 1124 N N . LEU A 1 146 ? -24.360 4.607 41.863 1.00 77.00 146 LEU A N 1
ATOM 1125 C CA . LEU A 1 146 ? -23.242 5.314 42.491 1.00 77.00 146 LEU A CA 1
ATOM 1126 C C . LEU A 1 146 ? -22.819 4.670 43.819 1.00 77.00 146 LEU A C 1
ATOM 1128 O O . LEU A 1 146 ? -21.626 4.599 44.099 1.00 77.00 146 LEU A O 1
ATOM 1132 N N . LYS A 1 147 ? -23.764 4.141 44.608 1.00 77.38 147 LYS A N 1
ATOM 1133 C CA . LYS A 1 147 ? -23.510 3.522 45.921 1.00 77.38 147 LYS A CA 1
ATOM 1134 C C . LYS A 1 147 ? -22.363 2.493 45.939 1.00 77.38 147 LYS A C 1
ATOM 1136 O O . LYS A 1 147 ? -21.454 2.670 46.751 1.00 77.38 147 LYS A O 1
ATOM 1141 N N . PRO A 1 148 ? -22.321 1.466 45.064 1.00 79.44 148 PRO A N 1
ATOM 1142 C CA . PRO A 1 148 ? -21.223 0.498 45.071 1.00 79.44 148 PRO A CA 1
ATOM 1143 C C . PRO A 1 148 ? -19.883 1.105 44.632 1.00 79.44 148 PRO A C 1
ATOM 1145 O O . PRO A 1 148 ? -18.841 0.676 45.120 1.00 79.44 148 PRO A O 1
ATOM 1148 N N . LEU A 1 149 ? -19.887 2.105 43.743 1.00 76.38 149 LEU A N 1
ATOM 1149 C CA . LEU A 1 149 ? -18.664 2.767 43.274 1.00 76.38 149 LEU A CA 1
ATOM 1150 C C . LEU A 1 149 ? -18.066 3.665 44.362 1.00 76.38 149 LEU A C 1
ATOM 1152 O O . LEU A 1 149 ? -16.870 3.596 44.619 1.00 76.38 149 LEU A O 1
ATOM 1156 N N . VAL A 1 150 ? -18.900 4.434 45.067 1.00 74.88 150 VAL A N 1
ATOM 1157 C CA . VAL A 1 150 ? -18.474 5.258 46.211 1.00 74.88 150 VAL A CA 1
ATOM 1158 C C . VAL A 1 150 ? -17.965 4.378 47.358 1.00 74.88 150 VAL A C 1
ATOM 1160 O O . VAL A 1 150 ? -16.946 4.687 47.971 1.00 74.88 150 VAL A O 1
ATOM 1163 N N . GLN A 1 151 ? -18.610 3.235 47.611 1.00 74.00 151 GLN A N 1
ATOM 1164 C CA . GLN A 1 151 ? -18.165 2.291 48.638 1.00 74.00 151 GLN A CA 1
ATOM 1165 C C . GLN A 1 151 ? -16.816 1.637 48.287 1.00 74.00 151 GLN A C 1
ATOM 1167 O O . GLN A 1 151 ? -15.938 1.542 49.144 1.00 74.00 151 GLN A O 1
ATOM 1172 N N . LYS A 1 152 ? -16.595 1.249 47.024 1.00 72.88 152 LYS A N 1
ATOM 1173 C CA . LYS A 1 152 ? -15.272 0.791 46.559 1.00 72.88 152 LYS A CA 1
ATOM 1174 C C . LYS A 1 152 ? -14.200 1.873 46.690 1.00 72.88 152 LYS A C 1
ATOM 1176 O O . LYS A 1 152 ? -13.067 1.549 47.049 1.00 72.88 152 LYS A O 1
ATOM 1181 N N . ALA A 1 153 ? -14.568 3.132 46.436 1.00 66.75 153 ALA A N 1
ATOM 1182 C CA . ALA A 1 153 ? -13.685 4.281 46.603 1.00 66.75 153 ALA A CA 1
ATOM 1183 C C . ALA A 1 153 ? -13.216 4.446 48.049 1.00 66.75 153 ALA A C 1
ATOM 1185 O O . ALA A 1 153 ? -12.041 4.689 48.289 1.00 66.75 153 ALA A O 1
ATOM 1186 N N . SER A 1 154 ? -14.121 4.241 49.010 1.00 65.19 154 SER A N 1
ATOM 1187 C CA . SER A 1 154 ? -13.781 4.302 50.436 1.00 65.19 154 SER A CA 1
ATOM 1188 C C . SER A 1 154 ? -12.839 3.184 50.897 1.00 65.19 154 SER A C 1
ATOM 1190 O O . SER A 1 154 ? -12.094 3.370 51.851 1.00 65.19 154 SER A O 1
ATOM 1192 N N . GLY A 1 155 ? -12.853 2.035 50.216 1.00 63.19 155 GLY A N 1
ATOM 1193 C CA . GLY A 1 155 ? -12.046 0.860 50.558 1.00 63.19 155 GLY A CA 1
ATOM 1194 C C . GLY A 1 155 ? -10.690 0.766 49.852 1.00 63.19 155 GLY A C 1
ATOM 1195 O O . GLY A 1 155 ? -10.140 -0.330 49.814 1.00 63.19 155 GLY A O 1
ATOM 1196 N N . ASP A 1 156 ? -10.195 1.853 49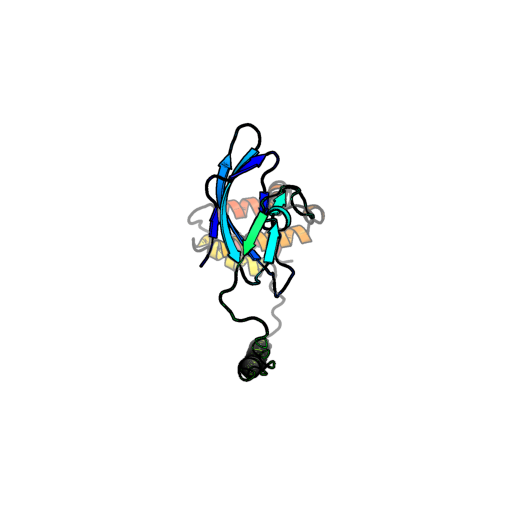.241 1.00 60.53 156 ASP A N 1
ATOM 1197 C CA . ASP A 1 156 ? -8.931 1.910 48.471 1.00 60.53 156 ASP A CA 1
ATOM 1198 C C . ASP A 1 156 ? -8.852 0.885 47.313 1.00 60.53 156 ASP A C 1
ATOM 1200 O O . ASP A 1 156 ? -7.791 0.421 46.904 1.00 60.53 156 ASP A O 1
ATOM 1204 N N . SER A 1 157 ? -10.016 0.494 46.781 1.00 62.19 157 SER A N 1
ATOM 1205 C CA . SER A 1 157 ? -10.166 -0.590 45.792 1.00 62.19 157 SER A CA 1
ATOM 1206 C C . SER A 1 157 ? -10.700 -0.110 44.440 1.00 62.19 157 SER A C 1
ATOM 1208 O O . SER A 1 157 ? -11.196 -0.902 43.635 1.00 62.19 157 SER A O 1
ATOM 1210 N N . LEU A 1 158 ? -10.644 1.201 44.193 1.00 70.44 158 LEU A N 1
ATOM 1211 C CA . LEU A 1 158 ? -11.201 1.800 42.989 1.00 70.44 158 LEU A CA 1
ATOM 1212 C C . LEU A 1 158 ? -10.229 1.648 41.813 1.00 70.44 158 LEU A C 1
ATOM 1214 O O . LEU A 1 158 ? -9.134 2.208 41.815 1.00 70.44 158 LEU A O 1
ATOM 1218 N N . SER A 1 159 ? -10.637 0.902 40.789 1.00 77.56 159 SER A N 1
ATOM 1219 C CA . SER A 1 159 ? -9.900 0.856 39.525 1.00 77.56 159 SER A CA 1
ATOM 1220 C C . SER A 1 159 ? -10.085 2.156 38.727 1.00 77.56 159 SER A C 1
ATOM 1222 O O . SER A 1 159 ? -11.072 2.872 38.903 1.00 77.56 159 SER A O 1
ATOM 1224 N N . THR A 1 160 ? -9.172 2.450 37.797 1.00 78.06 160 THR A N 1
ATOM 1225 C CA . THR A 1 160 ? -9.307 3.591 36.868 1.00 78.06 160 THR A CA 1
ATOM 1226 C C . THR A 1 160 ? -10.610 3.526 36.059 1.00 78.06 160 THR A C 1
ATOM 1228 O O . THR A 1 160 ? -11.227 4.556 35.795 1.00 78.06 160 THR A O 1
ATOM 1231 N N . ASP A 1 161 ? -11.076 2.319 35.727 1.00 78.38 161 ASP A N 1
ATOM 1232 C CA . ASP A 1 161 ? -12.348 2.109 35.029 1.00 78.38 161 ASP A CA 1
ATOM 1233 C C . ASP A 1 161 ? -13.558 2.412 35.928 1.00 78.38 161 ASP A C 1
ATOM 1235 O O . ASP A 1 161 ? -14.503 3.071 35.490 1.00 78.38 161 ASP A O 1
ATOM 1239 N N . ASP A 1 162 ? -13.523 1.988 37.199 1.00 76.88 162 ASP A N 1
ATOM 1240 C CA . ASP A 1 162 ? -14.562 2.314 38.187 1.00 76.88 162 ASP A CA 1
ATOM 1241 C C . ASP A 1 162 ? -14.631 3.840 38.432 1.00 76.88 162 ASP A C 1
ATOM 1243 O O . ASP A 1 162 ? -15.724 4.396 38.575 1.00 76.88 162 ASP A O 1
ATOM 1247 N N . GLN A 1 163 ? -13.484 4.534 38.420 1.00 76.62 163 GLN A N 1
ATOM 1248 C CA . GLN A 1 163 ? -13.412 5.997 38.515 1.00 76.62 163 GLN A CA 1
ATOM 1249 C C . GLN A 1 163 ? -14.059 6.684 37.309 1.00 76.62 163 GLN A C 1
ATOM 1251 O O . GLN A 1 163 ? -14.917 7.554 37.470 1.00 76.62 163 GLN A O 1
ATOM 1256 N N . ALA A 1 164 ? -13.707 6.259 36.094 1.00 80.50 164 ALA A N 1
ATOM 1257 C CA . ALA A 1 164 ? -14.298 6.797 34.874 1.00 80.50 164 ALA A CA 1
ATOM 1258 C C . ALA A 1 164 ? -15.817 6.550 34.820 1.00 80.50 164 ALA A C 1
ATOM 1260 O O . ALA A 1 164 ? -16.583 7.397 34.348 1.00 80.50 164 ALA A O 1
ATOM 1261 N N . GLN A 1 165 ? -16.279 5.403 35.331 1.00 81.88 165 GLN A N 1
ATOM 1262 C CA . GLN A 1 165 ? -17.701 5.093 35.433 1.00 81.88 165 GLN A CA 1
ATOM 1263 C C . GLN A 1 165 ? -18.426 6.019 36.422 1.00 81.88 165 GLN A C 1
ATOM 1265 O O . GLN A 1 165 ? -19.524 6.487 36.109 1.00 81.88 165 GLN A O 1
ATOM 1270 N N . LEU A 1 166 ? -17.820 6.313 37.577 1.00 82.44 166 LEU A N 1
ATOM 1271 C CA . LEU A 1 166 ? -18.346 7.262 38.564 1.00 82.44 166 LEU A CA 1
ATOM 1272 C C . LEU A 1 166 ? -18.500 8.667 37.954 1.00 82.44 166 LEU A C 1
ATOM 1274 O O . LEU A 1 166 ? -19.587 9.246 38.004 1.00 82.44 166 LEU A O 1
ATOM 1278 N N . GLU A 1 167 ? -17.441 9.184 37.324 1.00 81.31 167 GLU A N 1
ATOM 1279 C CA . GLU A 1 167 ? -17.432 10.511 36.693 1.00 81.31 167 GLU A CA 1
ATOM 1280 C C . GLU A 1 167 ? -18.471 10.614 35.572 1.00 81.31 167 GLU A C 1
ATOM 1282 O O . GLU A 1 167 ? -19.203 11.601 35.472 1.00 81.31 167 GLU A O 1
ATOM 1287 N N . ARG A 1 168 ? -18.605 9.565 34.754 1.00 83.50 168 ARG A N 1
ATOM 1288 C CA . ARG A 1 168 ? -19.596 9.525 33.674 1.00 83.50 168 ARG A CA 1
ATOM 1289 C C . ARG A 1 168 ? -21.031 9.558 34.196 1.00 83.50 168 ARG A C 1
ATOM 1291 O O . ARG A 1 168 ? -21.864 10.239 33.599 1.00 83.50 168 ARG A O 1
ATOM 1298 N N . LEU A 1 169 ? -21.332 8.820 35.267 1.00 84.69 169 LEU A N 1
ATOM 1299 C CA . LEU A 1 169 ? -22.667 8.813 35.877 1.00 84.69 169 LEU A CA 1
ATOM 1300 C C . LEU A 1 169 ? -23.012 10.178 36.477 1.00 84.69 169 LEU A C 1
ATOM 1302 O O . LEU A 1 169 ? -24.127 10.663 36.296 1.00 84.69 169 LEU A O 1
ATOM 1306 N N . LEU A 1 170 ? -22.038 10.811 37.126 1.00 81.69 170 LEU A N 1
ATOM 1307 C CA . LEU A 1 170 ? -22.174 12.141 37.702 1.00 81.69 170 LEU A CA 1
ATOM 1308 C C . LEU A 1 170 ? -22.454 13.200 36.623 1.00 81.69 170 LEU A C 1
ATOM 1310 O O . LEU A 1 170 ? -23.447 13.920 36.700 1.00 81.69 170 LEU A O 1
ATOM 1314 N N . VAL A 1 171 ? -21.613 13.258 35.585 1.00 81.38 171 VAL A N 1
ATOM 1315 C CA . VAL A 1 171 ? -21.770 14.198 34.462 1.00 81.38 171 VAL A CA 1
ATOM 1316 C C . VAL A 1 171 ? -23.079 13.951 33.712 1.00 81.38 171 VAL A C 1
ATOM 1318 O O . VAL A 1 171 ? -23.747 14.908 33.327 1.00 81.38 171 VAL A O 1
ATOM 1321 N N . GLY A 1 172 ? -23.469 12.686 33.525 1.00 83.00 172 GLY A N 1
ATOM 1322 C CA . GLY A 1 172 ? -24.743 12.321 32.904 1.00 83.00 172 GLY A CA 1
ATOM 1323 C C . GLY A 1 172 ? -25.942 12.878 33.671 1.00 83.00 172 GLY A C 1
ATOM 1324 O O . GLY A 1 172 ? -26.761 13.578 33.083 1.00 83.00 172 GLY A O 1
ATOM 1325 N N . HIS A 1 173 ? -25.989 12.652 34.987 1.00 83.25 173 HIS A N 1
ATOM 1326 C CA . HIS A 1 173 ? -27.073 13.147 35.839 1.00 83.25 173 HIS A CA 1
ATOM 1327 C C . HIS A 1 173 ? -27.192 14.676 35.810 1.00 83.25 173 HIS A C 1
ATOM 1329 O O . HIS A 1 173 ? -28.287 15.220 35.682 1.00 83.25 173 HIS A O 1
ATOM 1335 N N . TRP A 1 174 ? -26.068 15.391 35.897 1.00 82.62 174 TRP A N 1
ATOM 1336 C CA . TRP A 1 174 ? -26.095 16.852 35.913 1.00 82.62 174 TRP A CA 1
ATOM 1337 C C . TRP A 1 174 ? -26.379 17.475 34.545 1.00 82.62 174 TRP A C 1
ATOM 1339 O O . TRP A 1 174 ? -26.997 18.533 34.495 1.00 82.62 174 TRP A O 1
ATOM 1349 N N . ARG A 1 175 ? -26.012 16.820 33.437 1.00 82.12 175 ARG A N 1
ATOM 1350 C CA . ARG A 1 175 ? -26.415 17.263 32.091 1.00 82.12 175 ARG A CA 1
ATOM 1351 C C . ARG A 1 175 ? -27.915 17.138 31.853 1.00 82.12 175 ARG A C 1
ATOM 1353 O O . ARG A 1 175 ? -28.493 18.008 31.215 1.00 82.12 175 ARG A O 1
ATOM 1360 N N . GLU A 1 176 ? -28.546 16.090 32.378 1.00 80.88 176 GLU A N 1
ATOM 1361 C CA . GLU A 1 176 ? -30.006 15.939 32.309 1.00 80.88 176 GLU A CA 1
ATOM 1362 C C . GLU A 1 176 ? -30.732 17.040 33.098 1.00 80.88 176 GLU A C 1
ATOM 1364 O O . GLU A 1 176 ? -31.818 17.468 32.711 1.00 80.88 176 GLU A O 1
ATOM 1369 N N . ARG A 1 177 ? -30.121 17.530 34.186 1.00 78.12 177 ARG A N 1
ATOM 1370 C CA . ARG A 1 177 ? -30.696 18.551 35.074 1.00 78.12 177 ARG A CA 1
ATOM 1371 C C . ARG A 1 177 ? -30.391 19.993 34.656 1.00 78.12 177 ARG A C 1
ATOM 1373 O O . ARG A 1 177 ? -31.188 20.882 34.939 1.00 78.12 177 ARG A O 1
ATOM 1380 N N . LEU A 1 178 ? -29.251 20.222 34.004 1.00 79.44 178 LEU A N 1
ATOM 1381 C CA . LEU A 1 178 ? -28.755 21.536 33.587 1.00 79.44 178 LEU A CA 1
ATOM 1382 C C . LEU A 1 178 ? -28.529 21.536 32.064 1.00 79.44 178 LEU A C 1
ATOM 1384 O O . LEU A 1 178 ? -27.456 21.136 31.597 1.00 79.44 178 LEU A O 1
ATOM 1388 N N . PRO A 1 179 ? -29.510 22.005 31.269 1.00 72.69 179 PRO A N 1
ATOM 1389 C CA . PRO A 1 179 ? -29.422 22.016 29.807 1.00 72.69 179 PRO A CA 1
ATOM 1390 C C . PRO A 1 179 ? -28.199 22.779 29.278 1.00 72.69 179 PRO A C 1
ATOM 1392 O O . PRO A 1 179 ? -27.623 22.389 28.265 1.00 72.69 179 PRO A O 1
ATOM 1395 N N . GLU A 1 180 ? -27.752 23.806 30.006 1.00 72.31 180 GLU A N 1
ATOM 1396 C CA . GLU A 1 180 ? -26.585 24.650 29.700 1.00 72.31 180 GLU A CA 1
ATOM 1397 C C . GLU A 1 180 ? -25.258 23.864 29.627 1.00 72.31 180 GLU A C 1
ATOM 1399 O O . GLU A 1 180 ? -24.305 24.297 28.979 1.00 72.31 180 GLU A O 1
ATOM 1404 N N . LEU A 1 181 ? -25.199 22.675 30.242 1.00 70.06 181 LEU A N 1
ATOM 1405 C CA . LEU A 1 181 ? -24.016 21.804 30.287 1.00 70.06 181 LEU A CA 1
ATOM 1406 C C . LEU A 1 181 ? -23.996 20.727 29.192 1.00 70.06 181 LEU A C 1
ATOM 1408 O O . LEU A 1 181 ? -23.027 19.965 29.082 1.00 70.06 181 LEU A O 1
ATOM 1412 N N . SER A 1 182 ? -25.063 20.628 28.395 1.00 65.81 182 SER A N 1
ATOM 1413 C CA . SER A 1 182 ? -25.235 19.548 27.415 1.00 65.81 182 SER A CA 1
ATOM 1414 C C . SER A 1 182 ? -24.254 19.637 26.241 1.00 65.81 182 SER A C 1
ATOM 1416 O O . SER A 1 182 ? -23.822 18.600 25.740 1.00 65.81 182 SER A O 1
ATOM 1418 N N . GLU A 1 183 ? -23.849 20.848 25.845 1.00 69.88 183 GLU A N 1
ATOM 1419 C CA . GLU A 1 183 ? -22.975 21.087 24.681 1.00 69.88 183 GLU A CA 1
ATOM 1420 C C . GLU A 1 183 ? -21.488 21.270 25.032 1.00 69.88 183 GLU A C 1
ATOM 1422 O O . GLU A 1 183 ? -20.642 21.351 24.144 1.00 69.88 183 GLU A O 1
ATOM 1427 N N . GLN A 1 184 ? -21.139 21.314 26.320 1.00 74.56 184 GLN A N 1
ATOM 1428 C CA . GLN A 1 184 ? -19.763 21.559 26.762 1.00 74.56 184 GLN A CA 1
ATOM 1429 C C . GLN A 1 184 ? -18.938 20.272 26.841 1.00 74.56 184 GLN A C 1
ATOM 1431 O O . GLN A 1 184 ? -19.463 19.201 27.147 1.00 74.56 184 GLN A O 1
ATOM 1436 N N . GLU A 1 185 ? -17.623 20.356 26.628 1.00 77.00 185 GLU A N 1
ATOM 1437 C CA . GLU A 1 185 ? -16.725 19.209 26.803 1.00 77.00 185 GLU A CA 1
ATOM 1438 C C . GLU A 1 185 ? -16.716 18.702 28.261 1.00 77.00 185 GLU A C 1
ATOM 1440 O O . GLU A 1 185 ? -16.788 19.512 29.187 1.00 77.00 185 GLU A O 1
ATOM 1445 N N . PRO A 1 186 ? -16.554 17.385 28.512 1.00 68.19 186 PRO A N 1
ATOM 1446 C CA . PRO A 1 186 ? -16.628 16.807 29.862 1.00 68.19 186 PRO A CA 1
ATOM 1447 C C . PRO A 1 186 ? -15.718 17.477 30.907 1.00 68.19 186 PRO A C 1
ATOM 1449 O O . PRO A 1 186 ? -16.121 17.670 32.053 1.00 68.19 186 PRO A O 1
ATOM 1452 N N . ALA A 1 187 ? -14.511 17.891 30.510 1.00 72.69 187 ALA A N 1
ATOM 1453 C CA . ALA A 1 187 ? -13.575 18.589 31.393 1.00 72.69 187 ALA A CA 1
ATOM 1454 C C . ALA A 1 187 ? -14.059 19.998 31.791 1.00 72.69 187 ALA A C 1
ATOM 1456 O O . ALA A 1 187 ? -13.758 20.473 32.887 1.00 72.69 187 ALA A O 1
ATOM 1457 N N . GLN A 1 188 ? -14.815 20.661 30.912 1.00 77.62 188 GLN A N 1
ATOM 1458 C CA . GLN A 1 188 ? -15.410 21.975 31.161 1.00 77.62 188 GLN A CA 1
ATOM 1459 C C . GLN A 1 188 ? -16.655 21.839 32.044 1.00 77.62 188 GLN A C 1
ATOM 1461 O O . GLN A 1 188 ? -16.809 22.603 32.994 1.00 77.62 188 GLN A O 1
ATOM 1466 N N . VAL A 1 189 ? -17.451 20.784 31.827 1.00 80.25 189 VAL A N 1
ATOM 1467 C CA . VAL A 1 189 ? -18.609 20.448 32.668 1.00 80.25 189 VAL A CA 1
ATOM 1468 C C . VAL A 1 189 ? -18.194 20.267 34.129 1.00 80.25 189 VAL A C 1
ATOM 1470 O O . VAL A 1 189 ? -18.802 20.864 35.009 1.00 80.25 189 VAL A O 1
ATOM 1473 N N . LEU A 1 190 ? -17.122 19.518 34.414 1.00 76.38 190 LEU A N 1
ATOM 1474 C CA . LEU A 1 190 ? -16.652 19.330 35.795 1.00 76.38 190 LEU A CA 1
ATOM 1475 C C . LEU A 1 190 ? -16.167 20.626 36.460 1.00 76.38 190 LEU A C 1
ATOM 1477 O O . LEU A 1 190 ? -16.340 20.792 37.667 1.00 76.38 190 LEU A O 1
ATOM 1481 N N . ARG A 1 191 ? -15.564 21.551 35.704 1.00 81.94 191 ARG A N 1
ATOM 1482 C CA . ARG A 1 191 ? -15.195 22.875 36.237 1.00 81.94 191 ARG A CA 1
ATOM 1483 C C . ARG A 1 191 ? -16.437 23.694 36.564 1.00 81.94 191 ARG A C 1
ATOM 1485 O O . ARG A 1 191 ? -16.527 24.236 37.658 1.00 81.94 191 ARG A O 1
ATOM 1492 N N . HIS A 1 192 ? -17.412 23.699 35.662 1.00 81.12 192 HIS A N 1
ATOM 1493 C CA . HIS A 1 192 ? -18.661 24.421 35.858 1.00 81.12 192 HIS A CA 1
ATOM 1494 C C . HIS A 1 192 ? -19.472 23.860 37.038 1.00 81.12 192 HIS A C 1
ATOM 1496 O O . HIS A 1 192 ? -20.003 24.612 37.849 1.00 81.12 192 HIS A O 1
ATOM 1502 N N . LEU A 1 193 ? -19.497 22.534 37.209 1.00 82.44 193 LEU A N 1
ATOM 1503 C CA . LEU A 1 193 ? -20.157 21.887 38.347 1.00 82.44 193 LEU A CA 1
ATOM 1504 C C . LEU A 1 193 ? -19.507 22.230 39.694 1.00 82.44 193 LEU A C 1
ATOM 1506 O O . LEU A 1 193 ? -20.216 22.321 40.695 1.00 82.44 193 LEU A O 1
ATOM 1510 N N . ARG A 1 194 ? -18.189 22.471 39.729 1.00 82.38 194 ARG A N 1
ATOM 1511 C CA . ARG A 1 194 ? -17.482 22.949 40.930 1.00 82.38 194 ARG A CA 1
ATOM 1512 C C . ARG A 1 194 ? -17.805 24.399 41.290 1.00 82.38 194 ARG A C 1
ATOM 1514 O O . ARG A 1 194 ? -17.623 24.778 42.443 1.00 82.38 194 ARG A O 1
ATOM 1521 N N . GLU A 1 195 ? -18.302 25.190 40.348 1.00 82.12 195 GLU A N 1
ATOM 1522 C CA . GLU A 1 195 ? -18.693 26.592 40.553 1.00 82.12 195 GLU A CA 1
ATOM 1523 C C . GLU A 1 195 ? -20.213 26.755 40.749 1.00 82.12 195 GLU A C 1
ATOM 1525 O O . GLU A 1 195 ? -20.673 27.788 41.232 1.00 82.12 195 GLU A O 1
ATOM 1530 N N . HIS A 1 196 ? -21.002 25.724 40.429 1.00 81.56 196 HIS A N 1
ATOM 1531 C CA . HIS A 1 196 ? -22.460 25.763 40.497 1.00 81.56 196 HIS A CA 1
ATOM 1532 C C . HIS A 1 196 ? -22.982 25.778 41.950 1.00 81.56 196 HIS A C 1
ATOM 1534 O O . HIS A 1 196 ? -22.614 24.893 42.727 1.00 81.56 196 HIS A O 1
ATOM 1540 N N . PRO A 1 197 ? -23.903 26.687 42.326 1.00 77.88 197 PRO A N 1
ATOM 1541 C CA . PRO A 1 197 ? -24.344 26.868 43.716 1.00 77.88 197 PRO A CA 1
ATOM 1542 C C . PRO A 1 197 ? -24.987 25.621 44.341 1.00 77.88 197 PRO A C 1
ATOM 1544 O O . PRO A 1 197 ? -24.835 25.389 45.537 1.00 77.88 197 PRO A O 1
ATOM 1547 N N . GLU A 1 198 ? -25.665 24.792 43.543 1.00 78.19 198 GLU A N 1
ATOM 1548 C CA . GLU A 1 198 ? -26.342 23.581 44.038 1.00 78.19 198 GLU A CA 1
ATOM 1549 C C . GLU A 1 198 ? -25.499 22.303 43.907 1.00 78.19 198 GLU A C 1
ATOM 1551 O O . GLU A 1 198 ? -25.668 21.370 44.690 1.00 78.19 198 GLU A O 1
ATOM 1556 N N . ALA A 1 199 ? -24.580 22.242 42.935 1.00 79.19 199 ALA A N 1
ATOM 1557 C CA . ALA A 1 199 ? -23.805 21.027 42.655 1.00 79.19 199 ALA A CA 1
ATOM 1558 C C . ALA A 1 199 ? -22.440 21.053 43.356 1.00 79.19 199 ALA A C 1
ATOM 1560 O O . ALA A 1 199 ? -21.979 20.024 43.851 1.00 79.19 199 ALA A O 1
ATOM 1561 N N . SER A 1 200 ? -21.828 22.236 43.470 1.00 81.50 200 SER A N 1
ATOM 1562 C CA . SER A 1 200 ? -20.494 22.440 44.038 1.00 81.50 200 SER A CA 1
ATOM 1563 C C . SER A 1 200 ? -20.310 21.813 45.427 1.00 81.50 200 SER A C 1
ATOM 1565 O O . SER A 1 200 ? -19.354 21.051 45.594 1.00 81.50 200 SER A O 1
ATOM 1567 N N . PRO A 1 201 ? -21.224 21.992 46.409 1.00 80.25 201 PRO A N 1
ATOM 1568 C CA . PRO A 1 201 ? -21.043 21.399 47.736 1.00 80.25 201 PRO A CA 1
ATOM 1569 C C . PRO A 1 201 ? -20.980 19.866 47.712 1.00 80.25 201 PRO A C 1
ATOM 1571 O O . PRO A 1 201 ? -20.267 19.261 48.510 1.00 80.25 201 PRO A O 1
ATOM 1574 N N . LEU A 1 202 ? -21.708 19.231 46.789 1.00 78.31 202 LEU A N 1
ATOM 1575 C CA . LEU A 1 202 ? -21.775 17.776 46.647 1.00 78.31 202 LEU A CA 1
ATOM 1576 C C . LEU A 1 202 ? -20.554 17.233 45.900 1.00 78.31 202 LEU A C 1
ATOM 1578 O O . LEU A 1 202 ? -19.968 16.242 46.334 1.00 78.31 202 LEU A O 1
ATOM 1582 N N . ILE A 1 203 ? -20.150 17.901 44.814 1.00 81.19 203 ILE A N 1
ATOM 1583 C CA . ILE A 1 203 ? -18.970 17.530 44.023 1.00 81.19 203 ILE A CA 1
ATOM 1584 C C . ILE A 1 203 ? -17.699 17.662 44.856 1.00 81.19 203 ILE A C 1
ATOM 1586 O O . ILE A 1 203 ? -16.924 16.716 44.928 1.00 81.19 203 ILE A O 1
ATOM 1590 N N . LEU A 1 204 ? -17.513 18.784 45.553 1.00 82.00 204 LEU A N 1
ATOM 1591 C CA . LEU A 1 204 ? -16.328 19.005 46.385 1.00 82.00 204 LEU A CA 1
ATOM 1592 C C . LEU A 1 204 ? -16.274 18.040 47.576 1.00 82.00 204 LEU A C 1
ATOM 1594 O O . LEU A 1 204 ? -15.192 17.592 47.959 1.00 82.00 204 LEU A O 1
ATOM 1598 N N . LYS A 1 205 ? -17.431 17.684 48.156 1.00 78.88 205 LYS A N 1
ATOM 1599 C CA . LYS A 1 205 ? -17.513 16.670 49.219 1.00 78.88 205 LYS A CA 1
ATOM 1600 C C . LYS A 1 205 ? -17.110 15.289 48.690 1.00 78.88 205 LYS A C 1
ATOM 1602 O O . LYS A 1 205 ? -16.326 14.613 49.349 1.00 78.88 205 LYS A O 1
ATOM 1607 N N . LEU A 1 206 ? -17.569 14.909 47.495 1.00 78.19 206 LEU A N 1
ATOM 1608 C CA . LEU A 1 206 ? -17.189 13.654 46.842 1.00 78.19 206 LEU A CA 1
ATOM 1609 C C . LEU A 1 206 ? -15.705 13.634 46.433 1.00 78.19 206 LEU A C 1
ATOM 1611 O O . LEU A 1 206 ? -15.019 12.667 46.736 1.00 78.19 206 LEU A O 1
ATOM 1615 N N . GLU A 1 207 ? -15.177 14.696 45.818 1.00 80.19 207 GLU A N 1
ATOM 1616 C CA . GLU A 1 207 ? -13.752 14.811 45.456 1.00 80.19 207 GLU A CA 1
ATOM 1617 C C . GLU A 1 207 ? -12.854 14.705 46.693 1.00 80.19 207 GLU A C 1
ATOM 1619 O O . GLU A 1 207 ? -11.886 13.944 46.707 1.00 80.19 207 GLU A O 1
ATOM 1624 N N . LYS A 1 208 ? -13.207 15.408 47.776 1.00 78.38 208 LYS A N 1
ATOM 1625 C CA . LYS A 1 208 ? -12.487 15.306 49.049 1.00 78.38 208 LYS A CA 1
ATOM 1626 C C . LYS A 1 208 ? -12.489 13.873 49.581 1.00 78.38 208 LYS A C 1
ATOM 1628 O O . LYS A 1 208 ? -11.479 13.430 50.121 1.00 78.38 208 LYS A O 1
ATOM 1633 N N . TRP A 1 209 ? -13.597 13.151 49.434 1.00 73.19 209 TRP A N 1
ATOM 1634 C CA . TRP A 1 209 ? -13.705 11.754 49.852 1.00 73.19 209 TRP A CA 1
ATOM 1635 C C . TRP A 1 209 ? -12.867 10.809 48.995 1.00 73.19 209 TRP A C 1
ATOM 1637 O O . TRP A 1 209 ? -12.210 9.938 49.552 1.00 73.19 209 TRP A O 1
ATOM 1647 N N . LEU A 1 210 ? -12.831 11.010 47.678 1.00 72.75 210 LEU A N 1
ATOM 1648 C CA . LEU A 1 210 ? -12.012 10.206 46.764 1.00 72.75 210 LEU A CA 1
ATOM 1649 C C . LEU A 1 210 ? -10.506 10.427 46.965 1.00 72.75 210 LEU A C 1
ATOM 1651 O O . LEU A 1 210 ? -9.716 9.521 46.724 1.00 72.75 210 LEU A O 1
ATOM 1655 N N . HIS A 1 211 ? -10.103 11.621 47.403 1.00 72.75 211 HIS A N 1
ATOM 1656 C CA . HIS A 1 211 ? -8.694 11.986 47.574 1.00 72.75 211 HIS A CA 1
ATOM 1657 C C . HIS A 1 211 ? -8.169 11.861 49.011 1.00 72.75 211 HIS A C 1
ATOM 1659 O O . HIS A 1 211 ? -6.989 12.126 49.247 1.00 72.75 211 HIS A O 1
ATOM 1665 N N . THR A 1 212 ? -9.005 11.464 49.976 1.00 69.94 212 THR A N 1
ATOM 1666 C CA . THR A 1 212 ? -8.560 11.227 51.357 1.00 69.94 212 THR A CA 1
ATOM 1667 C C . THR A 1 212 ? -8.278 9.734 51.554 1.00 69.94 212 THR A C 1
ATOM 1669 O O . THR A 1 212 ? -9.189 8.929 51.377 1.00 69.94 212 THR A O 1
ATOM 1672 N N . PRO A 1 213 ? -7.055 9.326 51.933 1.00 57.81 213 PRO A N 1
ATOM 1673 C CA . PRO A 1 213 ? -6.767 7.926 52.223 1.00 57.81 213 PRO A CA 1
ATOM 1674 C C . PRO A 1 213 ? -7.446 7.489 53.531 1.00 57.81 213 PRO A C 1
ATOM 1676 O O . PRO A 1 213 ? -7.288 8.140 54.562 1.00 57.81 213 PRO A O 1
ATOM 1679 N N . ASN A 1 214 ? -8.173 6.370 53.473 1.00 57.03 214 ASN A N 1
ATOM 1680 C CA . ASN A 1 214 ? -8.894 5.724 54.579 1.00 57.03 214 ASN A CA 1
ATOM 1681 C C . ASN A 1 214 ? -9.817 6.646 55.406 1.00 57.03 214 ASN A C 1
ATOM 1683 O O . ASN A 1 214 ? -9.562 6.890 56.590 1.00 57.03 214 ASN A O 1
ATOM 1687 N N . PRO A 1 215 ? -10.895 7.176 54.819 1.00 61.91 215 PRO A N 1
ATOM 1688 C CA . PRO A 1 215 ? -11.808 8.022 55.563 1.00 61.91 215 PRO A CA 1
ATOM 1689 C C . PRO A 1 215 ? -12.820 7.158 56.333 1.00 61.91 215 PRO A C 1
ATOM 1691 O O . PRO A 1 215 ? -13.441 6.254 55.775 1.00 61.91 215 PRO A O 1
ATOM 1694 N N . GLU A 1 216 ? -13.021 7.453 57.616 1.00 58.44 216 GLU A N 1
ATOM 1695 C CA . GLU A 1 216 ? -14.100 6.844 58.394 1.00 58.44 216 GLU A CA 1
ATOM 1696 C C . GLU A 1 216 ? -15.439 7.447 57.953 1.00 58.44 216 GLU A C 1
ATOM 1698 O O . GLU A 1 216 ? -15.687 8.639 58.143 1.00 58.44 216 GLU A O 1
ATOM 1703 N N . PHE A 1 217 ? -16.303 6.632 57.345 1.00 67.00 217 PHE A N 1
ATOM 1704 C CA . PHE A 1 217 ? -17.613 7.071 56.870 1.00 67.00 217 PHE A CA 1
ATOM 1705 C C . PHE A 1 217 ? -18.739 6.277 57.519 1.00 67.00 217 PHE A C 1
ATOM 1707 O O . PHE A 1 217 ? -18.709 5.044 57.548 1.00 67.00 217 PHE A O 1
ATOM 1714 N N . SER A 1 218 ? -19.781 6.980 57.961 1.00 62.69 218 SER A N 1
ATOM 1715 C CA . SER A 1 218 ? -21.053 6.354 58.299 1.00 62.69 218 SER A CA 1
ATOM 1716 C C . SER A 1 218 ? -21.876 6.118 57.031 1.00 62.69 218 SER A C 1
ATOM 1718 O O . SER A 1 218 ? -21.873 6.925 56.100 1.00 62.69 218 SER A O 1
ATOM 1720 N N . SER A 1 219 ? -22.650 5.033 57.002 1.00 64.19 219 SER A N 1
ATOM 1721 C CA . SER A 1 219 ? -23.665 4.791 55.967 1.00 64.19 219 SER A CA 1
ATOM 1722 C C . SER A 1 219 ? -24.653 5.956 55.815 1.00 64.19 219 SER A C 1
ATOM 1724 O O . SER A 1 219 ? -25.169 6.179 54.723 1.00 64.19 219 SER A O 1
ATOM 1726 N N . ASP A 1 220 ? -24.873 6.709 56.894 1.00 68.81 220 ASP A N 1
ATOM 1727 C CA . ASP A 1 220 ? -25.777 7.862 56.937 1.00 68.81 220 ASP A CA 1
ATOM 1728 C C . ASP A 1 220 ? -25.218 9.068 56.153 1.00 68.81 220 ASP A C 1
ATOM 1730 O O . ASP A 1 220 ? -25.937 9.721 55.395 1.00 68.81 220 ASP A O 1
ATOM 1734 N N . ASP A 1 221 ? -23.899 9.298 56.218 1.00 71.81 221 ASP A N 1
ATOM 1735 C CA . ASP A 1 221 ? -23.220 10.347 55.441 1.00 71.81 221 ASP A CA 1
ATOM 1736 C C . ASP A 1 221 ? -23.295 10.074 53.934 1.00 71.81 221 ASP A C 1
ATOM 1738 O O . ASP A 1 221 ? -23.449 10.993 53.121 1.00 71.81 221 ASP A O 1
ATOM 1742 N N . LEU A 1 222 ? -23.185 8.796 53.562 1.00 70.50 222 LEU A N 1
ATOM 1743 C CA . LEU A 1 222 ? -23.274 8.331 52.182 1.00 70.50 222 LEU A CA 1
ATOM 1744 C C . LEU A 1 222 ? -24.698 8.497 51.643 1.00 70.50 222 LEU A C 1
ATOM 1746 O O . LEU A 1 222 ? -24.882 8.984 50.527 1.00 70.50 222 LEU A O 1
ATOM 1750 N N . ASP A 1 223 ? -25.710 8.144 52.434 1.00 72.69 223 ASP A N 1
ATOM 1751 C CA . ASP A 1 223 ? -27.109 8.321 52.048 1.00 72.69 223 ASP A CA 1
ATOM 1752 C C . ASP A 1 223 ? -27.491 9.805 51.917 1.00 72.69 223 ASP A C 1
ATOM 1754 O O . ASP A 1 223 ? -28.233 10.160 50.997 1.00 72.69 223 ASP A O 1
ATOM 1758 N N . GLN A 1 224 ? -26.927 10.684 52.753 1.00 76.69 224 GLN A N 1
ATOM 1759 C CA . GLN A 1 224 ? -27.094 12.132 52.625 1.00 76.69 224 GLN A CA 1
ATOM 1760 C C . GLN A 1 224 ? -26.431 12.686 51.352 1.00 76.69 224 GLN A C 1
ATOM 1762 O O . GLN A 1 224 ? -27.014 13.539 50.681 1.00 76.69 224 GLN A O 1
ATOM 1767 N N . LEU A 1 225 ? -25.239 12.195 50.984 1.00 75.25 225 LEU A N 1
ATOM 1768 C CA . LEU A 1 225 ? -24.560 12.594 49.744 1.00 75.25 225 LEU A CA 1
ATOM 1769 C C . LEU A 1 225 ? -25.328 12.129 48.498 1.00 75.25 225 LEU A C 1
ATOM 1771 O O . LEU A 1 225 ? -25.381 12.844 47.498 1.00 75.25 225 LEU A O 1
ATOM 1775 N N . LEU A 1 226 ? -25.916 10.932 48.554 1.00 76.06 226 LEU A N 1
ATOM 1776 C CA . LEU A 1 226 ? -26.621 10.336 47.422 1.00 76.06 226 LEU A CA 1
ATOM 1777 C C . LEU A 1 226 ? -28.079 10.794 47.284 1.00 76.06 226 LEU A C 1
ATOM 1779 O O . LEU A 1 226 ? -28.687 10.535 46.246 1.00 76.06 226 LEU A O 1
ATOM 1783 N N . ALA A 1 227 ? -28.638 11.484 48.282 1.00 77.06 227 ALA A N 1
ATOM 1784 C CA . ALA A 1 227 ? -30.024 11.954 48.276 1.00 77.06 227 ALA A CA 1
ATOM 1785 C C . ALA A 1 227 ? -30.433 12.726 46.996 1.00 77.06 227 ALA A C 1
ATOM 1787 O O . ALA A 1 227 ? -31.509 12.434 46.471 1.00 77.06 227 ALA A O 1
ATOM 1788 N N . PRO A 1 228 ? -29.600 13.619 46.422 1.00 74.88 228 PRO A N 1
ATOM 1789 C CA . PRO A 1 228 ? -29.922 14.341 45.184 1.00 74.88 228 PRO A CA 1
ATOM 1790 C C . PRO A 1 228 ? -29.999 13.453 43.929 1.00 74.88 228 PRO A C 1
ATOM 1792 O O . PRO A 1 228 ? -30.635 13.834 42.951 1.00 74.88 228 PRO A O 1
ATOM 1795 N N . TYR A 1 229 ? -29.394 12.260 43.966 1.00 73.69 229 TYR A N 1
ATOM 1796 C CA . TYR A 1 229 ? -29.314 11.312 42.845 1.00 73.69 229 TYR A CA 1
ATOM 1797 C C . TYR A 1 229 ? -30.385 10.205 42.903 1.00 73.69 229 TYR A C 1
ATOM 1799 O O . TYR A 1 229 ? -30.346 9.265 42.106 1.00 73.69 229 TYR A O 1
ATOM 1807 N N . ARG A 1 230 ? -31.312 10.267 43.873 1.00 72.88 230 ARG A N 1
ATOM 1808 C CA . ARG A 1 230 ? -32.404 9.287 44.054 1.00 72.88 230 ARG A CA 1
ATOM 1809 C C . ARG A 1 230 ? -33.615 9.529 43.138 1.00 72.88 230 ARG A C 1
ATOM 1811 O O . ARG A 1 230 ? -34.535 8.717 43.160 1.00 72.88 230 ARG A O 1
ATOM 1818 N N . SER A 1 231 ? -33.625 10.631 42.383 1.00 59.09 231 SER A N 1
ATOM 1819 C CA . SER A 1 231 ? -34.665 10.983 41.402 1.00 59.09 231 SER A CA 1
ATOM 1820 C C . SER A 1 231 ? -34.440 10.312 40.057 1.00 59.09 231 SER A C 1
ATOM 1822 O O . SER A 1 231 ? -33.290 10.436 39.572 1.00 59.09 231 SER A O 1
#

Foldseek 3Di:
DWDKDFFDWDFDADKDFDPDPDPQDQKDKDWPDWADDDGGITTIITMDGPHFDKDFCQQGMDGPPDPDDGGPDGHIDGDDDPDDPPDDDDDPDDPDPDPPPPPVVVVVVVVVVVVVVVVVVVVVVVVVPPDPPDDDPDDQFLLNVLVVLLVCLLVVNHDPVSVVVNLVSLLVVVCVVDVVSVPDDSVVSLVVLCVDPVRNVLSVVSVCSSPDHNDDDDPVVSCVSSVVRRD

Sequence (231 aa):
MPLLIEDQYLAGPLLVPVPRRDREPPLVVQILETKPAQDGFRYNFEVQGLDAGTYNLGDFLRDATAESGSSTHQIPVTITTELPPGLPRPADLAPKSVPAIGGYRTVLKVLGILWVIVLVIIIYSFRKKKVSASQEIPPPTVAERLKPLVQKASGDSLSTDDQAQLERLLVGHWRERLPELSEQEPAQVLRHLREHPEASPLILKLEKWLHTPNPEFSSDDLDQLLAPYRS